Protein AF-0000000081166828 (afdb_homodimer)

Sequence (212 aa):
MEDDMSKKDAKEEASDIMLSKDRSLFMKKYKDFLMHMHELNASRLHRMIKQEIIELVAEKDVHIDQAIEQVIKRHRSDFDSLFENYDESDDEDDSEDDMDTEDNSEMEDDMSKKDAKEEASDIMLSKDRSLFMKKYKDFLMHMHELNASRLHRMIKQEIIELVAEKDVHIDQAIEQVIKRHRSDFDSLFENYDESDDEDDSEDDMDTEDNSE

Structure (mmCIF, N/CA/C/O backbone):
data_AF-0000000081166828-model_v1
#
loop_
_entity.id
_entity.type
_entity.pdbx_description
1 polymer 'Uncharacterized protein'
#
loop_
_atom_site.group_PDB
_atom_site.id
_atom_site.type_symbol
_atom_site.label_atom_id
_atom_site.label_alt_id
_atom_site.label_comp_id
_atom_site.label_asym_id
_atom_site.label_entity_id
_atom_site.label_seq_id
_atom_site.pdbx_PDB_ins_code
_atom_site.Cartn_x
_atom_site.Cartn_y
_atom_site.Cartn_z
_atom_site.occupancy
_atom_site.B_iso_or_equiv
_atom_site.auth_seq_id
_atom_site.auth_comp_id
_atom_site.auth_asym_id
_atom_site.auth_atom_id
_atom_site.pdbx_PDB_model_num
ATOM 1 N N . MET A 1 1 ? -5.375 52.031 -5.02 1 56.16 1 MET A N 1
ATOM 2 C CA . MET A 1 1 ? -4.977 51.188 -3.896 1 56.16 1 MET A CA 1
ATOM 3 C C . MET A 1 1 ? -6.012 50.125 -3.635 1 56.16 1 MET A C 1
ATOM 5 O O . MET A 1 1 ? -5.695 49.062 -3.061 1 56.16 1 MET A O 1
ATOM 9 N N . GLU A 1 2 ? -7.398 50.219 -4.008 1 63.91 2 GLU A N 1
ATOM 10 C CA . GLU A 1 2 ? -8.5 49.281 -3.789 1 63.91 2 GLU A CA 1
ATOM 11 C C . GLU A 1 2 ? -8.414 48.094 -4.746 1 63.91 2 GLU A C 1
ATOM 13 O O . GLU A 1 2 ? -8.805 46.969 -4.395 1 63.91 2 GLU A O 1
ATOM 18 N N . ASP A 1 3 ? -7.719 48.25 -5.828 1 66.5 3 ASP A N 1
ATOM 19 C CA . ASP A 1 3 ? -7.781 47.25 -6.902 1 66.5 3 ASP A CA 1
ATOM 20 C C . ASP A 1 3 ? -6.773 46.125 -6.672 1 66.5 3 ASP A C 1
ATOM 22 O O . ASP A 1 3 ? -7.039 44.969 -7 1 66.5 3 ASP A O 1
ATOM 26 N N . ASP A 1 4 ? -5.711 46.5 -5.98 1 67 4 ASP A N 1
ATOM 27 C CA . ASP A 1 4 ? -4.637 45.531 -5.781 1 67 4 ASP A CA 1
ATOM 28 C C . ASP A 1 4 ? -4.996 44.531 -4.676 1 67 4 ASP A C 1
ATOM 30 O O . ASP A 1 4 ? -4.652 43.344 -4.762 1 67 4 ASP A O 1
ATOM 34 N N . MET A 1 5 ? -5.75 45.031 -3.637 1 69 5 MET A N 1
ATOM 35 C CA . MET A 1 5 ? -6.215 44.156 -2.562 1 69 5 MET A CA 1
ATOM 36 C C . MET A 1 5 ? -7.168 43.094 -3.098 1 69 5 MET A C 1
ATOM 38 O O . MET A 1 5 ? -7.082 41.938 -2.711 1 69 5 MET A O 1
ATOM 42 N N . SER A 1 6 ? -7.77 43.625 -4.188 1 73.75 6 SER A N 1
ATOM 43 C CA . SER A 1 6 ? -8.773 42.719 -4.762 1 73.75 6 SER A CA 1
ATOM 44 C C . SER A 1 6 ? -8.117 41.594 -5.559 1 73.75 6 SER A C 1
ATOM 46 O O . SER A 1 6 ? -8.539 40.438 -5.477 1 73.75 6 SER A O 1
ATOM 48 N N . LYS A 1 7 ? -6.984 41.906 -6.066 1 71.5 7 LYS A N 1
ATOM 49 C CA . LYS A 1 7 ? -6.289 40.906 -6.867 1 71.5 7 LYS A CA 1
ATOM 50 C C . LYS A 1 7 ? -5.535 39.938 -5.977 1 71.5 7 LYS A C 1
ATOM 52 O O . LYS A 1 7 ? -5.523 38.719 -6.246 1 71.5 7 LYS A O 1
ATOM 57 N N . LYS A 1 8 ? -4.891 40.438 -4.977 1 74.5 8 LYS A N 1
ATOM 58 C CA . LYS A 1 8 ? -4.168 39.594 -4.039 1 74.5 8 LYS A CA 1
ATOM 59 C C . LYS A 1 8 ? -5.121 38.656 -3.289 1 74.5 8 LYS A C 1
ATOM 61 O O . LYS A 1 8 ? -4.836 37.469 -3.119 1 74.5 8 LYS A O 1
ATOM 66 N N . ASP A 1 9 ? -6.246 39.25 -2.842 1 75.38 9 ASP A N 1
ATOM 67 C CA . ASP A 1 9 ? -7.266 38.469 -2.16 1 75.38 9 ASP A CA 1
ATOM 68 C C . ASP A 1 9 ? -7.801 37.344 -3.07 1 75.38 9 ASP A C 1
ATOM 70 O O . ASP A 1 9 ? -8.008 36.219 -2.627 1 75.38 9 ASP A O 1
ATOM 74 N N . ALA A 1 10 ? -7.93 37.719 -4.324 1 69.06 10 ALA A N 1
ATOM 75 C CA . ALA A 1 10 ? -8.422 36.781 -5.309 1 69.06 10 ALA A CA 1
ATOM 76 C C . ALA A 1 10 ? -7.398 35.656 -5.555 1 69.06 10 ALA A C 1
ATOM 78 O O . ALA A 1 10 ? -7.758 34.5 -5.688 1 69.06 10 ALA A O 1
ATOM 79 N N . LYS A 1 11 ? -6.152 36.031 -5.574 1 69.5 11 LYS A N 1
ATOM 80 C CA . LYS A 1 11 ? -5.078 35.062 -5.758 1 69.5 11 LYS A CA 1
ATOM 81 C C . LYS A 1 11 ? -4.957 34.156 -4.543 1 69.5 11 LYS A C 1
ATOM 83 O O . LYS A 1 11 ? -4.762 32.938 -4.691 1 69.5 11 LYS A O 1
ATOM 88 N N . GLU A 1 12 ? -5.031 34.75 -3.375 1 73.38 12 GLU A N 1
ATOM 89 C CA . GLU A 1 12 ? -4.988 33.969 -2.137 1 73.38 12 GLU A CA 1
ATOM 90 C C . GLU A 1 12 ? -6.168 33 -2.043 1 73.38 12 GLU A C 1
ATOM 92 O O . GLU A 1 12 ? -5.996 31.844 -1.676 1 73.38 12 GLU A O 1
ATOM 97 N N . GLU A 1 13 ? -7.297 33.5 -2.457 1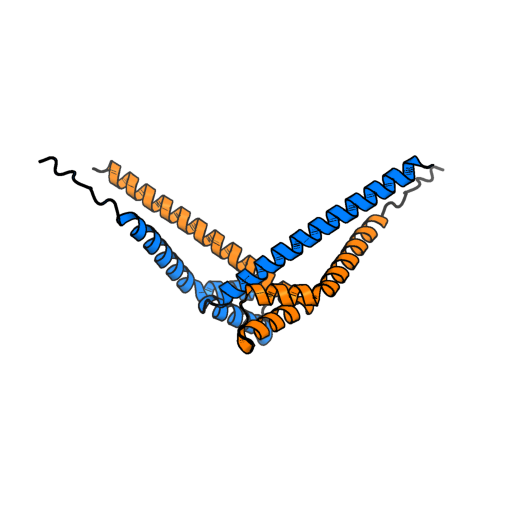 69.88 13 GLU A N 1
ATOM 98 C CA . GLU A 1 13 ? -8.484 32.656 -2.461 1 69.88 13 GLU A CA 1
ATOM 99 C C . GLU A 1 13 ? -8.352 31.516 -3.463 1 69.88 13 GLU A C 1
ATOM 101 O O . GLU A 1 13 ? -8.688 30.359 -3.152 1 69.88 13 GLU A O 1
ATOM 106 N N . ALA A 1 14 ? -7.91 31.875 -4.602 1 67.06 14 ALA A N 1
ATOM 107 C CA . ALA A 1 14 ? -7.699 30.859 -5.629 1 67.06 14 ALA A CA 1
ATOM 108 C C . ALA A 1 14 ? -6.676 29.812 -5.176 1 67.06 14 ALA A C 1
ATOM 110 O O . ALA A 1 14 ? -6.859 28.609 -5.398 1 67.06 14 ALA A O 1
ATOM 111 N N . SER A 1 15 ? -5.605 30.281 -4.531 1 71.94 15 SER A N 1
ATOM 112 C CA . SER A 1 15 ? -4.582 29.391 -3.99 1 71.94 15 SER A CA 1
ATOM 113 C C . SER A 1 15 ? -5.148 28.484 -2.902 1 71.94 15 SER A C 1
ATOM 115 O O . SER A 1 15 ? -4.883 27.281 -2.887 1 71.94 15 SER A O 1
ATOM 117 N N . ASP A 1 16 ? -6.043 29.094 -2.148 1 74.94 16 ASP A N 1
ATOM 118 C CA . ASP A 1 16 ? -6.68 28.328 -1.074 1 74.94 16 ASP A CA 1
ATOM 119 C C . ASP A 1 16 ? -7.605 27.25 -1.635 1 74.94 16 ASP A C 1
ATOM 121 O O . ASP A 1 16 ? -7.637 26.125 -1.13 1 74.94 16 ASP A O 1
ATOM 125 N N . ILE A 1 17 ? -8.266 27.578 -2.693 1 71.62 17 ILE A N 1
ATOM 126 C CA . ILE A 1 17 ? -9.188 26.625 -3.324 1 71.62 17 ILE A CA 1
ATOM 127 C C . ILE A 1 17 ? -8.398 25.5 -3.973 1 71.62 17 ILE A C 1
ATOM 129 O O . ILE A 1 17 ? -8.766 24.328 -3.846 1 71.62 17 ILE A O 1
ATOM 133 N N . MET A 1 18 ? -7.359 25.891 -4.617 1 72.44 18 MET A N 1
ATOM 134 C CA . MET A 1 18 ? -6.52 24.875 -5.258 1 72.44 18 MET A CA 1
ATOM 135 C C . MET A 1 18 ? -5.898 23.953 -4.223 1 72.44 18 MET A C 1
ATOM 137 O O . MET A 1 18 ? -5.867 22.734 -4.418 1 72.44 18 MET A O 1
ATOM 141 N N . LEU A 1 19 ? -5.531 24.547 -3.154 1 79.25 19 LEU A N 1
ATOM 142 C CA . LEU A 1 19 ? -4.941 23.75 -2.072 1 79.25 19 LEU A CA 1
ATOM 143 C C . LEU A 1 19 ? -5.98 22.828 -1.448 1 79.25 19 LEU A C 1
ATOM 145 O O . LEU A 1 19 ? -5.684 21.672 -1.145 1 79.25 19 LEU A O 1
ATOM 149 N N . SER A 1 20 ? -7.156 23.406 -1.377 1 81.38 20 SER A N 1
ATOM 150 C CA . SER A 1 20 ? -8.242 22.609 -0.833 1 81.38 20 SER A CA 1
ATOM 151 C C . SER A 1 20 ? -8.578 21.438 -1.758 1 81.38 20 SER A C 1
ATOM 153 O O . SER A 1 20 ? -8.797 20.312 -1.297 1 81.38 20 SER A O 1
ATOM 155 N N . LYS A 1 21 ? -8.594 21.719 -3.025 1 83.75 21 LYS A N 1
ATOM 156 C CA . LYS A 1 21 ? -8.859 20.672 -4 1 83.75 21 LYS A CA 1
ATOM 157 C C . LYS A 1 21 ? -7.754 19.625 -4 1 83.75 21 LYS A C 1
ATOM 159 O O . LYS A 1 21 ? -8.023 18.422 -4.078 1 83.75 21 LYS A O 1
ATOM 164 N N . ASP A 1 22 ? -6.602 20.109 -3.896 1 83.38 22 ASP A N 1
ATOM 165 C CA . ASP A 1 22 ? -5.457 19.203 -3.867 1 83.38 22 ASP A CA 1
ATOM 166 C C . ASP A 1 22 ? -5.473 18.344 -2.611 1 83.38 22 ASP A C 1
ATOM 168 O O . ASP A 1 22 ? -5.199 17.141 -2.678 1 83.38 22 ASP A O 1
ATOM 172 N N . ARG A 1 23 ? -5.871 18.953 -1.553 1 87 23 ARG A N 1
ATOM 173 C CA . ARG A 1 23 ? -5.984 18.219 -0.295 1 87 23 ARG A CA 1
ATOM 174 C C . ARG A 1 23 ? -7.07 17.141 -0.378 1 87 23 ARG A C 1
ATOM 176 O O . ARG A 1 23 ? -6.859 16 0.045 1 87 23 ARG A O 1
ATOM 183 N N . SER A 1 24 ? -8.164 17.562 -1 1 89.31 24 SER A N 1
ATOM 184 C CA . SER A 1 24 ? -9.273 16.625 -1.174 1 89.31 24 SER A CA 1
ATOM 185 C C . SER A 1 24 ? -8.883 15.469 -2.08 1 89.31 24 SER A C 1
ATOM 187 O O . SER A 1 24 ? -9.211 14.312 -1.8 1 89.31 24 SER A O 1
ATOM 189 N N . LEU A 1 25 ? -8.164 15.805 -3.09 1 90.94 25 LEU A N 1
ATOM 190 C CA . LEU A 1 25 ? -7.703 14.773 -4.016 1 90.94 25 LEU A CA 1
ATOM 191 C C . LEU A 1 25 ? -6.723 13.828 -3.33 1 90.94 25 LEU A C 1
ATOM 193 O O . LEU A 1 25 ? -6.824 12.609 -3.479 1 90.94 25 LEU A O 1
ATOM 197 N N . PHE A 1 26 ? -5.812 14.297 -2.533 1 91 26 PHE A N 1
ATOM 198 C CA . PHE A 1 26 ? -4.863 13.492 -1.772 1 91 26 PHE A CA 1
ATOM 199 C C 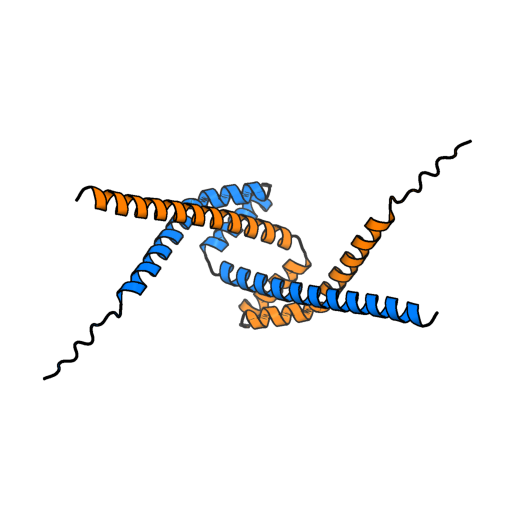. PHE A 1 26 ? -5.594 12.539 -0.839 1 91 26 PHE A C 1
ATOM 201 O O . PHE A 1 26 ? -5.316 11.336 -0.83 1 91 26 PHE A O 1
ATOM 208 N N . MET A 1 27 ? -6.547 13.102 -0.133 1 92.31 27 MET A N 1
ATOM 209 C CA . MET A 1 27 ? -7.277 12.289 0.832 1 92.31 27 MET A CA 1
ATOM 210 C C . MET A 1 27 ? -8.039 11.172 0.131 1 92.31 27 MET A C 1
ATOM 212 O O . MET A 1 27 ? -8.078 10.039 0.62 1 92.31 27 MET A O 1
ATOM 216 N N . LYS A 1 28 ? -8.648 11.492 -1.021 1 92.75 28 LYS A N 1
ATOM 217 C CA . LYS A 1 28 ? -9.352 10.477 -1.803 1 92.75 28 LYS A CA 1
ATOM 218 C C . LYS A 1 28 ? -8.398 9.375 -2.252 1 92.75 28 LYS A C 1
ATOM 220 O O . LYS A 1 28 ? -8.695 8.188 -2.08 1 92.75 28 LYS A O 1
ATOM 225 N N . LYS A 1 29 ? -7.27 9.773 -2.795 1 91.38 29 LYS A N 1
ATOM 226 C CA . LYS A 1 29 ? -6.281 8.812 -3.277 1 91.38 29 LYS A CA 1
ATOM 227 C C . LYS A 1 29 ? -5.711 7.984 -2.129 1 91.38 29 LYS A C 1
ATOM 229 O O . LYS A 1 29 ? -5.461 6.789 -2.283 1 91.38 29 LYS A O 1
ATOM 234 N N . TYR A 1 30 ? -5.535 8.594 -1.012 1 94.81 30 TYR A N 1
ATOM 235 C CA . TYR A 1 30 ? -5.023 7.902 0.165 1 94.81 30 TYR A CA 1
ATOM 236 C C . TYR A 1 30 ? -6.031 6.879 0.676 1 94.81 30 TYR A C 1
ATOM 238 O O . TYR A 1 30 ? -5.664 5.754 1.022 1 94.81 30 TYR A O 1
ATOM 246 N N . LYS A 1 31 ? -7.293 7.191 0.674 1 95.19 31 LYS A N 1
ATOM 247 C CA . LYS A 1 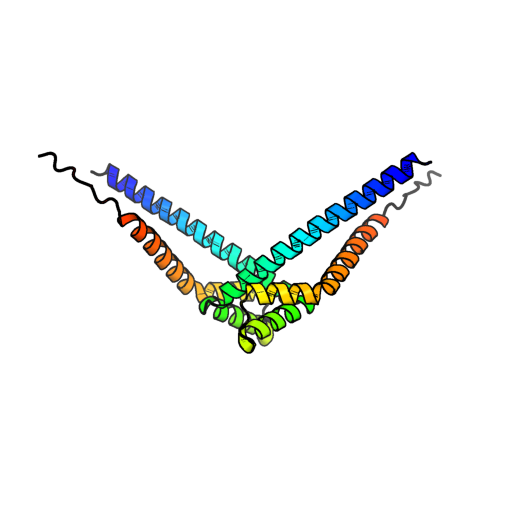31 ? -8.352 6.25 1.045 1 95.19 31 LYS A CA 1
ATOM 248 C C . LYS A 1 31 ? -8.391 5.066 0.086 1 95.19 31 LYS A C 1
ATOM 250 O O . LYS A 1 31 ? -8.492 3.916 0.517 1 95.19 31 LYS A O 1
ATOM 255 N N . ASP A 1 32 ? -8.312 5.391 -1.215 1 92.69 32 ASP A N 1
ATOM 256 C CA . ASP A 1 32 ? -8.242 4.344 -2.227 1 92.69 32 ASP A CA 1
ATOM 257 C C . ASP A 1 32 ? -7.055 3.418 -1.982 1 92.69 32 ASP A C 1
ATOM 259 O O . ASP A 1 32 ? -7.188 2.193 -2.055 1 92.69 32 ASP A O 1
ATOM 263 N N . PHE A 1 33 ? -5.938 4.02 -1.661 1 93.81 33 PHE A N 1
ATOM 264 C CA . PHE A 1 33 ? -4.723 3.27 -1.37 1 93.81 33 PHE A CA 1
ATOM 265 C C . PHE A 1 33 ? -4.93 2.338 -0.182 1 93.81 33 PHE A C 1
ATOM 267 O O . PHE A 1 33 ? -4.602 1.151 -0.252 1 93.81 33 PHE A O 1
ATOM 274 N N . LEU A 1 34 ? -5.531 2.771 0.904 1 96.06 34 LEU A N 1
ATOM 275 C CA . LEU A 1 34 ? -5.809 1.985 2.102 1 96.06 34 LEU A CA 1
ATOM 276 C C . LEU A 1 34 ? -6.75 0.829 1.787 1 96.06 34 LEU A C 1
ATOM 278 O O . LEU A 1 34 ? -6.555 -0.288 2.271 1 96.06 34 LEU A O 1
ATOM 282 N N . MET A 1 35 ? -7.723 1.122 0.971 1 94.75 35 MET A N 1
ATOM 283 C CA . MET A 1 35 ? -8.664 0.086 0.546 1 94.75 35 MET A CA 1
ATOM 284 C C . MET A 1 35 ? -7.945 -1.007 -0.24 1 94.75 35 MET A C 1
ATOM 286 O O . MET A 1 35 ? -8.086 -2.191 0.066 1 94.75 35 MET A O 1
ATOM 290 N N . HIS A 1 36 ? -7.145 -0.603 -1.19 1 89.94 36 HIS A N 1
ATOM 291 C CA . HIS A 1 36 ? -6.391 -1.551 -2.004 1 89.94 36 HIS A CA 1
ATOM 292 C C . HIS A 1 36 ? -5.426 -2.363 -1.148 1 89.94 36 HIS A C 1
ATOM 294 O O . HIS A 1 36 ? -5.262 -3.566 -1.362 1 89.94 36 HIS A O 1
ATOM 300 N N . MET A 1 37 ? -4.781 -1.702 -0.211 1 93.5 37 MET A N 1
ATOM 301 C CA . MET A 1 37 ? -3.887 -2.4 0.708 1 93.5 37 MET A CA 1
ATOM 302 C C . MET A 1 37 ? -4.645 -3.453 1.511 1 93.5 37 MET A C 1
ATOM 304 O O . MET A 1 37 ? -4.141 -4.559 1.721 1 93.5 37 MET A O 1
ATOM 308 N N . HIS A 1 38 ? -5.812 -3.109 1.937 1 93.94 38 HIS A N 1
ATOM 309 C CA . HIS A 1 38 ? -6.66 -4.043 2.674 1 93.94 38 HIS A CA 1
ATOM 310 C C . HIS A 1 38 ? -7.02 -5.254 1.818 1 93.94 38 HIS A C 1
ATOM 312 O O . HIS A 1 38 ? -6.922 -6.395 2.277 1 93.94 38 HIS A O 1
ATOM 318 N N . GLU A 1 39 ? -7.414 -5.023 0.654 1 91.44 39 GLU A N 1
ATOM 319 C CA . GLU A 1 39 ? -7.781 -6.09 -0.269 1 91.44 39 GLU A CA 1
ATOM 320 C C . GLU A 1 39 ? -6.594 -7 -0.565 1 91.44 39 GLU A C 1
ATOM 322 O O . GLU A 1 39 ? -6.727 -8.227 -0.552 1 91.44 39 GLU A O 1
ATOM 327 N N . LEU A 1 40 ? -5.422 -6.395 -0.813 1 93.19 40 LEU A N 1
ATOM 328 C CA . LEU A 1 40 ? -4.211 -7.16 -1.076 1 93.19 40 LEU A CA 1
ATOM 329 C C . LEU A 1 40 ? -3.838 -8.023 0.126 1 93.19 40 LEU A C 1
ATOM 331 O O . LEU A 1 40 ? -3.352 -9.141 -0.034 1 93.19 40 LEU A O 1
ATOM 335 N N . ASN A 1 41 ? -4.145 -7.547 1.277 1 93.19 41 ASN A N 1
ATOM 336 C CA . ASN A 1 41 ? -3.809 -8.258 2.508 1 93.19 41 ASN A CA 1
ATOM 337 C C . ASN A 1 41 ? -4.688 -9.484 2.705 1 93.19 41 ASN A C 1
ATOM 339 O O . ASN A 1 41 ? -4.383 -10.344 3.533 1 93.19 41 ASN A O 1
ATOM 343 N N . ALA A 1 42 ? -5.746 -9.539 2 1 91.12 42 ALA A N 1
ATOM 344 C CA . ALA A 1 42 ? -6.551 -10.758 2.023 1 91.12 42 ALA A CA 1
ATOM 345 C C . ALA A 1 42 ? -5.828 -11.906 1.329 1 91.12 42 ALA A C 1
ATOM 347 O O . ALA A 1 42 ? -6.137 -13.078 1.566 1 91.12 42 ALA A O 1
ATOM 348 N N . SER A 1 43 ? -4.902 -11.602 0.438 1 93.06 43 SER A N 1
ATOM 349 C CA . SER A 1 43 ? -4.109 -12.594 -0.276 1 93.06 43 SER A CA 1
ATOM 350 C C . SER A 1 43 ? -3.02 -13.18 0.62 1 93.06 43 SER A C 1
ATOM 352 O O . SER A 1 43 ? -2.17 -12.445 1.131 1 93.06 43 SER A O 1
ATOM 354 N N . ARG A 1 44 ? -3.014 -14.516 0.696 1 94.06 44 ARG A N 1
ATOM 355 C CA . ARG A 1 44 ? -1.982 -15.203 1.471 1 94.06 44 ARG A CA 1
ATOM 356 C C . ARG A 1 44 ? -0.599 -14.953 0.88 1 94.06 44 ARG A C 1
ATOM 358 O O . ARG A 1 44 ? 0.367 -14.742 1.616 1 94.06 44 ARG A O 1
ATOM 365 N N . LEU A 1 45 ? -0.557 -14.984 -0.479 1 95.19 45 LEU A N 1
ATOM 366 C CA . LEU A 1 45 ? 0.716 -14.766 -1.158 1 95.19 45 LEU A CA 1
ATOM 367 C C . LEU A 1 45 ? 1.277 -13.391 -0.829 1 95.19 45 LEU A C 1
ATOM 369 O O . LEU A 1 45 ? 2.447 -13.258 -0.461 1 95.19 45 LEU A O 1
ATOM 373 N N . HIS A 1 46 ? 0.481 -12.352 -0.915 1 96.19 46 HIS A N 1
ATOM 374 C CA . HIS A 1 46 ? 0.923 -11 -0.592 1 96.19 46 HIS A CA 1
ATOM 375 C C . HIS A 1 46 ? 1.4 -10.906 0.853 1 96.19 46 HIS A C 1
ATOM 377 O O . HIS A 1 46 ? 2.439 -10.305 1.131 1 96.19 46 HIS A O 1
ATOM 383 N N . ARG A 1 47 ? 0.744 -11.516 1.837 1 95.25 47 ARG A N 1
ATOM 384 C CA . ARG A 1 47 ? 1.133 -11.484 3.244 1 95.25 47 ARG A CA 1
ATOM 385 C C . ARG A 1 47 ? 2.488 -12.148 3.449 1 95.25 47 ARG A C 1
ATOM 387 O O . ARG A 1 47 ? 3.324 -11.648 4.207 1 95.25 47 ARG A O 1
ATOM 394 N N . MET A 1 48 ? 2.672 -13.242 2.73 1 97 48 MET A N 1
ATOM 395 C CA . MET A 1 48 ? 3.941 -13.961 2.82 1 97 48 MET A CA 1
ATOM 396 C C . MET A 1 48 ? 5.086 -13.102 2.291 1 97 48 MET A C 1
ATOM 398 O O . MET A 1 48 ? 6.125 -12.969 2.943 1 97 48 MET A O 1
ATOM 402 N N . ILE A 1 49 ? 4.832 -12.523 1.182 1 97.56 49 ILE A N 1
ATOM 403 C CA . ILE A 1 49 ? 5.832 -11.664 0.55 1 97.56 49 ILE A CA 1
ATOM 404 C C . ILE A 1 49 ? 6.184 -10.516 1.483 1 97.56 49 ILE A C 1
ATOM 406 O O . ILE A 1 49 ? 7.363 -10.258 1.745 1 97.56 49 ILE A O 1
ATOM 410 N N . LYS A 1 50 ? 5.215 -9.875 2.01 1 96.38 50 LYS A N 1
ATOM 411 C CA . LYS A 1 50 ? 5.422 -8.75 2.92 1 96.38 50 LYS A CA 1
ATOM 412 C C . LYS A 1 50 ? 6.219 -9.18 4.148 1 96.38 50 LYS A C 1
ATOM 414 O O . LYS A 1 50 ? 7.152 -8.492 4.566 1 96.38 50 LYS A O 1
ATOM 419 N N . GLN A 1 51 ? 5.863 -10.258 4.703 1 96.62 51 GLN A N 1
ATOM 420 C CA . GLN A 1 51 ? 6.523 -10.75 5.906 1 96.62 51 GLN A CA 1
ATOM 421 C C . GLN A 1 51 ? 7.992 -11.07 5.641 1 96.62 51 GLN A C 1
ATOM 423 O O . GLN A 1 51 ? 8.859 -10.734 6.449 1 96.62 51 GLN A O 1
ATOM 428 N N . GLU A 1 52 ? 8.25 -11.703 4.551 1 97.81 52 GLU A N 1
ATOM 429 C CA . GLU A 1 52 ? 9.617 -12.047 4.191 1 97.81 52 GLU A CA 1
ATOM 430 C C . GLU A 1 52 ? 10.461 -10.789 3.973 1 97.81 52 GLU A C 1
ATOM 432 O O . GLU A 1 52 ? 11.625 -10.734 4.375 1 97.81 52 GLU A O 1
ATOM 437 N N . ILE A 1 53 ? 9.891 -9.789 3.357 1 97.5 53 ILE A N 1
ATOM 438 C CA . ILE A 1 53 ? 10.594 -8.531 3.133 1 97.5 53 ILE A CA 1
ATOM 439 C C . ILE A 1 53 ? 10.922 -7.875 4.473 1 97.5 53 ILE A C 1
ATOM 441 O O . ILE A 1 53 ? 12.055 -7.438 4.695 1 97.5 53 ILE A O 1
ATOM 445 N N . ILE A 1 54 ? 9.938 -7.848 5.387 1 95.31 54 ILE A N 1
ATOM 446 C CA . ILE A 1 54 ? 10.125 -7.262 6.711 1 95.31 54 ILE A CA 1
ATOM 447 C C . ILE A 1 54 ? 11.258 -7.98 7.438 1 95.31 54 ILE A C 1
ATOM 449 O O . ILE A 1 54 ? 12.117 -7.34 8.055 1 95.31 54 ILE A O 1
ATOM 453 N N . GLU A 1 55 ? 11.273 -9.234 7.293 1 97.12 55 GLU A N 1
ATOM 454 C CA . GLU A 1 55 ? 12.289 -10.047 7.961 1 97.12 55 GLU A CA 1
ATOM 455 C C . GLU A 1 55 ? 13.68 -9.75 7.41 1 97.12 55 GLU A C 1
ATOM 457 O O . GLU A 1 55 ? 14.633 -9.578 8.172 1 97.12 55 GLU A O 1
ATOM 462 N N . LEU A 1 56 ? 13.812 -9.625 6.141 1 97.5 56 LEU A N 1
ATOM 463 C CA . LEU A 1 56 ? 15.102 -9.336 5.512 1 97.5 56 LEU A CA 1
ATOM 464 C C . LEU A 1 56 ? 15.602 -7.953 5.91 1 97.5 56 LEU A C 1
ATOM 466 O O . LEU A 1 56 ? 16.781 -7.781 6.223 1 97.5 56 LEU A O 1
ATOM 470 N N . VAL A 1 57 ? 14.703 -7.047 5.953 1 95.94 57 VAL A N 1
ATOM 471 C CA . VAL A 1 57 ? 15.078 -5.668 6.242 1 95.94 57 VAL A CA 1
ATOM 472 C C . VAL A 1 57 ? 15.359 -5.512 7.734 1 95.94 57 VAL A C 1
ATOM 474 O O . VAL A 1 57 ? 16.391 -4.953 8.125 1 95.94 57 VAL A O 1
ATOM 477 N N . ALA A 1 58 ? 14.523 -6.031 8.609 1 93.94 58 ALA A N 1
ATOM 478 C CA . ALA A 1 58 ? 14.586 -5.789 10.047 1 93.94 58 ALA A CA 1
ATOM 479 C C . ALA A 1 58 ? 15.594 -6.719 10.719 1 93.94 58 ALA A C 1
ATOM 481 O O . ALA A 1 58 ? 16.297 -6.309 11.641 1 93.94 58 ALA A O 1
ATOM 482 N N . GLU A 1 59 ? 15.648 -7.887 10.234 1 94.62 59 GLU A N 1
ATOM 483 C CA . GLU A 1 59 ? 16.422 -8.891 10.945 1 94.62 59 GLU A CA 1
ATOM 484 C C . GLU A 1 59 ? 17.797 -9.086 10.305 1 94.62 59 GLU A C 1
ATOM 486 O O . GLU A 1 59 ? 18.766 -9.438 10.984 1 94.62 59 GLU A O 1
ATOM 491 N N . LYS A 1 60 ? 17.906 -8.867 9.008 1 95.75 60 LYS A N 1
ATOM 492 C CA . LYS A 1 60 ? 19.156 -9.164 8.312 1 95.75 60 LYS A CA 1
ATOM 493 C C . LYS A 1 60 ? 19.797 -7.895 7.758 1 95.75 60 LYS A C 1
ATOM 495 O O . LYS A 1 60 ? 20.797 -7.957 7.043 1 95.75 60 LYS A O 1
ATOM 500 N N . ASP A 1 61 ? 19.219 -6.801 7.957 1 96.19 61 ASP A N 1
ATOM 501 C CA . ASP A 1 61 ? 19.719 -5.48 7.59 1 96.19 61 ASP A CA 1
ATOM 502 C C . ASP A 1 61 ? 19.953 -5.375 6.086 1 96.19 61 ASP A C 1
ATOM 504 O O . ASP A 1 61 ? 20.953 -4.805 5.641 1 96.19 61 ASP A O 1
ATOM 508 N N . VAL A 1 62 ? 19.094 -6.051 5.359 1 96.38 62 VAL A N 1
ATOM 509 C CA . VAL A 1 62 ? 19.109 -5.957 3.902 1 96.38 62 VAL A CA 1
ATOM 510 C C . VAL A 1 62 ? 18.375 -4.691 3.455 1 96.38 62 VAL A C 1
ATOM 512 O O . VAL A 1 62 ? 17.312 -4.363 3.984 1 96.38 62 VAL A O 1
ATOM 515 N N . HIS A 1 63 ? 19.016 -4.016 2.508 1 97.19 63 HIS A N 1
ATOM 516 C CA . HIS A 1 63 ? 18.344 -2.832 1.979 1 97.19 63 HIS A CA 1
ATOM 517 C C . HIS A 1 63 ? 17.016 -3.199 1.317 1 97.19 63 HIS A C 1
ATOM 519 O O . HIS A 1 63 ? 16.922 -4.23 0.646 1 97.19 63 HIS A O 1
ATOM 525 N N . ILE A 1 64 ? 16.031 -2.342 1.38 1 96.94 64 ILE A N 1
ATOM 526 C CA . ILE A 1 64 ? 14.656 -2.609 0.997 1 96.94 64 ILE A CA 1
ATOM 527 C C . ILE A 1 64 ? 14.594 -2.994 -0.48 1 96.94 64 ILE A C 1
ATOM 529 O O . ILE A 1 64 ? 13.883 -3.926 -0.856 1 96.94 64 ILE A O 1
ATOM 533 N N . ASP A 1 65 ? 15.312 -2.301 -1.37 1 96.06 65 ASP A N 1
ATOM 534 C CA . ASP A 1 65 ? 15.305 -2.592 -2.801 1 96.06 65 ASP A CA 1
ATOM 535 C C . ASP A 1 65 ? 15.773 -4.02 -3.074 1 96.06 65 ASP A C 1
ATOM 537 O O . ASP A 1 65 ? 15.164 -4.738 -3.865 1 96.06 65 ASP A O 1
ATOM 541 N N . GLN A 1 66 ? 16.797 -4.43 -2.361 1 97.62 66 GLN A N 1
ATOM 542 C CA . GLN A 1 66 ? 17.359 -5.77 -2.514 1 97.62 66 GLN A CA 1
ATOM 543 C C . GLN A 1 66 ? 16.422 -6.824 -1.933 1 97.62 66 GLN A C 1
ATOM 545 O O . GLN A 1 66 ? 16.25 -7.902 -2.508 1 97.62 66 GLN A O 1
ATOM 550 N N . ALA A 1 67 ? 15.844 -6.512 -0.805 1 98.06 67 ALA A N 1
ATOM 551 C CA . ALA A 1 67 ? 14.898 -7.422 -0.168 1 98.06 67 ALA A CA 1
ATOM 552 C C . ALA A 1 67 ? 13.719 -7.719 -1.088 1 98.06 67 ALA A C 1
ATOM 554 O O . ALA A 1 67 ? 13.352 -8.883 -1.287 1 98.06 67 ALA A O 1
ATOM 555 N N . ILE A 1 68 ? 13.172 -6.68 -1.704 1 98 68 ILE A N 1
ATOM 556 C CA . ILE A 1 68 ? 12.039 -6.82 -2.605 1 98 68 ILE A CA 1
ATOM 557 C C . ILE A 1 68 ? 12.43 -7.68 -3.807 1 98 68 ILE A C 1
ATOM 559 O O . ILE A 1 68 ? 11.719 -8.617 -4.168 1 98 68 ILE A O 1
ATOM 563 N N . GLU A 1 69 ? 13.617 -7.414 -4.363 1 97 69 GLU A N 1
ATOM 564 C CA . GLU A 1 69 ? 14.086 -8.172 -5.52 1 97 69 GLU A CA 1
ATOM 565 C C . GLU A 1 69 ? 14.266 -9.648 -5.176 1 97 69 GLU A C 1
ATOM 567 O O . GLU A 1 69 ? 13.836 -10.523 -5.93 1 97 69 GLU A O 1
ATOM 572 N N . GLN A 1 70 ? 14.867 -9.914 -4.043 1 97.25 70 GLN A N 1
ATOM 573 C CA . GLN A 1 70 ? 15.133 -11.281 -3.605 1 97.25 70 GLN A CA 1
ATOM 574 C C . GLN A 1 70 ? 13.836 -12.055 -3.377 1 97.25 70 GLN A C 1
ATOM 576 O O . GLN A 1 70 ? 13.695 -13.195 -3.822 1 97.25 70 GLN A O 1
ATOM 581 N N . VAL A 1 71 ? 12.93 -11.43 -2.711 1 97.81 71 VAL A N 1
ATOM 582 C CA . VAL A 1 71 ? 11.695 -12.102 -2.342 1 97.81 71 VAL A CA 1
ATOM 583 C C . VAL A 1 71 ? 10.844 -12.336 -3.586 1 97.81 71 VAL A C 1
ATOM 585 O O . VAL A 1 71 ? 10.281 -13.422 -3.768 1 97.81 71 VAL A O 1
ATOM 588 N N . ILE A 1 72 ? 10.734 -11.32 -4.484 1 96.56 72 ILE A N 1
ATOM 589 C CA . ILE A 1 72 ? 9.961 -11.469 -5.711 1 96.56 72 ILE A CA 1
ATOM 590 C C . ILE A 1 72 ? 10.539 -12.609 -6.555 1 96.56 72 ILE A C 1
ATOM 592 O O . ILE A 1 72 ? 9.789 -13.406 -7.125 1 96.56 72 ILE A O 1
ATOM 596 N N . LYS A 1 73 ? 11.859 -12.688 -6.57 1 95.38 73 LYS A N 1
ATOM 597 C CA . LYS A 1 73 ? 12.508 -13.758 -7.32 1 95.38 73 LYS A CA 1
ATOM 598 C C . LYS A 1 73 ? 12.172 -15.125 -6.742 1 95.38 73 LYS A C 1
ATOM 600 O O . LYS A 1 73 ? 11.953 -16.078 -7.484 1 95.38 73 LYS A O 1
ATOM 605 N N . ARG A 1 74 ? 12.047 -15.219 -5.445 1 96.44 74 ARG A N 1
ATOM 606 C CA . ARG A 1 74 ? 11.719 -16.453 -4.754 1 96.44 74 ARG A CA 1
ATOM 607 C C . ARG A 1 74 ? 10.289 -16.891 -5.055 1 96.44 74 ARG A C 1
ATOM 609 O O . ARG A 1 74 ? 10 -18.094 -5.113 1 96.44 74 ARG A O 1
ATOM 616 N N . HIS A 1 75 ? 9.414 -15.969 -5.281 1 95.5 75 HIS A N 1
ATOM 617 C CA . HIS A 1 75 ? 8 -16.266 -5.473 1 95.5 75 HIS A CA 1
ATOM 618 C C . HIS A 1 75 ? 7.621 -16.219 -6.949 1 95.5 75 HIS A C 1
ATOM 620 O O . HIS A 1 75 ? 6.441 -16.094 -7.285 1 95.5 75 HIS A O 1
ATOM 626 N N . ARG A 1 76 ? 8.57 -16.25 -7.824 1 92.19 76 ARG A N 1
ATOM 627 C CA . ARG A 1 76 ? 8.336 -16.156 -9.258 1 92.19 76 ARG A CA 1
ATOM 628 C C . ARG A 1 76 ? 7.344 -17.219 -9.727 1 92.19 76 ARG A C 1
ATOM 630 O O . ARG A 1 76 ? 6.434 -16.922 -10.508 1 92.19 76 ARG A O 1
ATOM 637 N N . SER A 1 77 ? 7.488 -18.406 -9.258 1 91.88 77 SER A N 1
ATOM 638 C CA . SER A 1 77 ? 6.625 -19.5 -9.68 1 91.88 77 SER A CA 1
ATOM 639 C C . SER A 1 77 ? 5.191 -19.297 -9.203 1 91.88 77 SER A C 1
ATOM 641 O O . SER A 1 77 ? 4.238 -19.672 -9.891 1 91.88 77 SER A O 1
ATOM 643 N N . ASP A 1 78 ? 5.043 -18.766 -8.023 1 92.69 78 ASP A N 1
ATOM 644 C CA . ASP A 1 78 ? 3.713 -18.453 -7.504 1 92.69 78 ASP A CA 1
ATOM 645 C C . ASP A 1 78 ? 2.992 -17.453 -8.406 1 92.69 78 ASP A C 1
ATOM 647 O O . ASP A 1 78 ? 1.81 -17.625 -8.711 1 92.69 78 ASP A O 1
ATOM 651 N N . PHE A 1 79 ? 3.672 -16.453 -8.898 1 90.69 79 PHE A N 1
ATOM 652 C CA . PHE A 1 79 ? 3.102 -15.445 -9.797 1 90.69 79 PHE A CA 1
ATOM 653 C C . PHE A 1 79 ? 2.754 -16.062 -11.148 1 90.69 79 PHE A C 1
ATOM 655 O O . PHE A 1 79 ? 1.694 -15.773 -11.711 1 90.69 79 PHE A O 1
ATOM 662 N N . ASP A 1 80 ? 3.611 -16.938 -11.625 1 86.25 80 ASP A N 1
ATOM 663 C CA . ASP A 1 80 ? 3.35 -17.609 -12.891 1 86.25 80 ASP A CA 1
ATOM 664 C C . ASP A 1 80 ? 2.061 -18.422 -12.82 1 86.25 80 ASP A C 1
ATOM 666 O O . ASP A 1 80 ? 1.239 -18.375 -13.734 1 86.25 80 ASP A O 1
ATOM 670 N N . SER A 1 81 ? 1.914 -19.062 -11.734 1 87.5 81 SER A N 1
ATOM 671 C CA . SER A 1 81 ? 0.718 -19.875 -11.523 1 87.5 81 SER A CA 1
ATOM 672 C C . SER A 1 81 ? -0.535 -19 -11.477 1 87.5 81 SER A C 1
ATOM 674 O O . SER A 1 81 ? -1.583 -19.391 -12 1 87.5 81 SER A O 1
ATOM 676 N N . LEU A 1 82 ? -0.438 -17.859 -10.852 1 85.19 82 LEU A N 1
ATOM 677 C CA . LEU A 1 82 ? -1.555 -16.922 -10.75 1 85.19 82 LEU A CA 1
ATOM 678 C C . LEU A 1 82 ? -1.962 -16.422 -12.133 1 85.19 82 LEU A C 1
ATOM 680 O O . LEU A 1 82 ? -3.152 -16.297 -12.43 1 85.19 82 LEU A O 1
ATOM 684 N N . PHE A 1 83 ? -1.001 -16.203 -12.977 1 82 83 PHE A N 1
ATOM 685 C CA . PHE A 1 83 ? -1.258 -15.648 -14.305 1 82 83 PHE A CA 1
ATOM 686 C C . PHE A 1 83 ? -1.855 -16.703 -15.227 1 82 83 PHE A C 1
ATOM 688 O O . PHE A 1 83 ? -2.686 -16.391 -16.078 1 82 83 PHE A O 1
ATOM 695 N N . GLU A 1 84 ? -1.502 -17.938 -15.039 1 79.75 84 GLU A N 1
ATOM 696 C CA . GLU A 1 84 ? -2.033 -19.047 -15.836 1 79.75 84 GLU A CA 1
ATOM 697 C C . GLU A 1 84 ? -3.498 -19.312 -15.5 1 79.75 84 GLU A C 1
ATOM 699 O O . GLU A 1 84 ? -4.312 -19.531 -16.391 1 79.75 84 GLU A O 1
ATOM 704 N N . ASN A 1 85 ? -3.76 -19.234 -14.242 1 76.12 85 ASN A N 1
ATOM 705 C CA . ASN A 1 85 ? -5.129 -19.469 -13.789 1 76.12 85 ASN A CA 1
ATOM 706 C C . ASN A 1 85 ? -6.07 -18.359 -14.234 1 76.12 85 ASN A C 1
ATOM 708 O O . ASN A 1 85 ? -7.25 -18.609 -14.5 1 76.12 85 ASN A O 1
ATOM 712 N N . TYR A 1 86 ? -5.605 -17.141 -14.273 1 70.69 86 TYR A N 1
ATOM 713 C CA . TYR A 1 86 ? -6.414 -16 -14.688 1 70.69 86 TYR A CA 1
ATOM 714 C C . TYR A 1 86 ? -6.703 -16.062 -16.188 1 70.69 86 TYR A C 1
ATOM 716 O O . TYR A 1 86 ? -7.805 -15.727 -16.625 1 70.69 86 TYR A O 1
ATOM 724 N N . ASP A 1 87 ? -5.754 -16.406 -17.016 1 65.38 87 ASP A N 1
ATOM 725 C CA . ASP 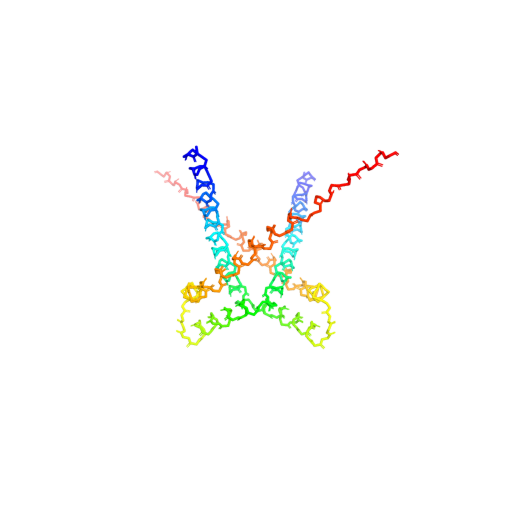A 1 87 ? -5.918 -16.547 -18.453 1 65.38 87 ASP A CA 1
ATOM 726 C C . ASP A 1 87 ? -6.93 -17.641 -18.797 1 65.38 87 ASP A C 1
ATOM 728 O O . ASP A 1 87 ? -7.707 -17.5 -19.734 1 65.38 87 ASP A O 1
ATOM 732 N N . GLU A 1 88 ? -7.059 -18.641 -18.031 1 63.53 88 GLU A N 1
ATOM 733 C CA . GLU A 1 88 ? -7.977 -19.75 -18.25 1 63.53 88 GLU A CA 1
ATOM 734 C C . GLU A 1 88 ? -9.406 -19.375 -17.891 1 63.53 88 GLU A C 1
ATOM 736 O O . GLU A 1 88 ? -10.359 -19.875 -18.484 1 63.53 88 GLU A O 1
ATOM 741 N N . SER A 1 89 ? -9.5 -18.531 -16.875 1 60.81 89 SER A N 1
ATOM 742 C CA . SER A 1 89 ? -10.836 -18.156 -16.438 1 60.81 89 SER A CA 1
ATOM 743 C C . SER A 1 89 ? -11.5 -17.219 -17.438 1 60.81 89 SER A C 1
ATOM 745 O O . SER A 1 89 ? -12.727 -17.25 -17.594 1 60.81 89 SER A O 1
ATOM 747 N N . ASP A 1 90 ? -10.781 -16.375 -18.109 1 56.84 90 ASP A N 1
ATOM 748 C CA . ASP A 1 90 ? -11.328 -15.469 -19.109 1 56.84 90 ASP A CA 1
ATOM 749 C C . ASP A 1 90 ? -11.758 -16.234 -20.359 1 56.84 90 ASP A C 1
ATOM 751 O O . ASP A 1 90 ? -12.711 -15.844 -21.031 1 56.84 90 ASP A O 1
ATOM 755 N N . ASP A 1 91 ? -11.148 -17.344 -20.703 1 52.75 91 ASP A N 1
ATOM 756 C CA . ASP A 1 91 ? -11.523 -18.125 -21.859 1 52.75 91 ASP A CA 1
ATOM 757 C C . ASP A 1 91 ? -12.812 -18.906 -21.609 1 52.75 91 ASP A C 1
ATOM 759 O O . ASP A 1 91 ? -13.539 -19.25 -22.547 1 52.75 91 ASP A O 1
ATOM 763 N N . GLU A 1 92 ? -13.094 -19.25 -20.422 1 52.94 92 GLU A N 1
ATOM 764 C CA . GLU A 1 92 ? -14.297 -20.031 -20.172 1 52.94 92 GLU A CA 1
ATOM 765 C C . GLU A 1 92 ? -15.555 -19.172 -20.234 1 52.94 92 GLU A C 1
ATOM 767 O O . GLU A 1 92 ? -16.656 -19.672 -20.484 1 52.94 92 GLU A O 1
ATOM 772 N N . ASP A 1 93 ? -15.422 -18.016 -19.969 1 50.44 93 ASP A N 1
ATOM 773 C CA . ASP A 1 93 ? -16.656 -17.219 -19.953 1 50.44 93 ASP A CA 1
ATOM 774 C C . ASP A 1 93 ? -17.141 -16.938 -21.359 1 50.44 93 ASP A C 1
ATOM 776 O O . ASP A 1 93 ? -18.297 -16.562 -21.562 1 50.44 93 ASP A O 1
ATOM 780 N N . ASP A 1 94 ? -16.344 -17.141 -22.312 1 48.94 94 ASP A N 1
ATOM 781 C CA . ASP A 1 94 ? -16.812 -16.797 -23.656 1 48.94 94 ASP A CA 1
ATOM 782 C C . ASP A 1 94 ? -17.516 -17.984 -24.312 1 48.94 94 ASP A C 1
ATOM 784 O O . ASP A 1 94 ? -17.984 -17.875 -25.438 1 48.94 94 ASP A O 1
ATOM 788 N N . SER A 1 95 ? -17.5 -19.141 -23.672 1 50.75 95 SER A N 1
ATOM 789 C CA . SER A 1 95 ? -18.047 -20.281 -24.391 1 50.75 95 SER A CA 1
ATOM 790 C C . SER A 1 95 ? -19.531 -20.453 -24.109 1 50.75 95 SER A C 1
ATOM 792 O O . SER A 1 95 ? -20.125 -21.453 -24.5 1 50.75 95 SER A O 1
ATOM 794 N N . GLU A 1 96 ? -20.078 -19.688 -23.156 1 49.78 96 GLU A N 1
ATOM 795 C CA . GLU A 1 96 ? -21.438 -20.125 -22.875 1 49.78 96 GLU A CA 1
ATOM 796 C C . GLU A 1 96 ? -22.359 -19.922 -24.078 1 49.78 96 GLU A C 1
ATOM 798 O O . GLU A 1 96 ? -23.109 -20.812 -24.453 1 49.78 96 GLU A O 1
ATOM 803 N N . ASP A 1 97 ? -23.109 -18.781 -24 1 47.88 97 ASP A N 1
ATOM 804 C CA . ASP A 1 97 ? -24.547 -18.734 -24.25 1 47.88 97 ASP A CA 1
ATOM 805 C C . ASP A 1 97 ? -24.828 -18.578 -25.75 1 47.88 97 ASP A C 1
ATOM 807 O O . ASP A 1 97 ? -25.406 -17.594 -26.172 1 47.88 97 ASP A O 1
ATOM 811 N N . ASP A 1 98 ? -23.859 -18.922 -26.531 1 45.88 98 ASP A N 1
ATOM 812 C CA . ASP A 1 98 ? -24.453 -18.828 -27.859 1 45.88 98 ASP A CA 1
ATOM 813 C C . ASP A 1 98 ? -25.453 -19.969 -28.094 1 45.88 98 ASP A C 1
ATOM 815 O O . ASP A 1 98 ? -25.094 -21.016 -28.625 1 45.88 98 ASP A O 1
ATOM 819 N N . MET A 1 99 ? -26.438 -20.188 -27.125 1 46.91 99 MET A N 1
ATOM 820 C CA . MET A 1 99 ? -27.578 -21.062 -27.406 1 46.91 99 MET A CA 1
ATOM 821 C C . MET A 1 99 ? -28.328 -20.625 -28.656 1 46.91 99 MET A C 1
ATOM 823 O O . MET A 1 99 ? -28.719 -19.453 -28.766 1 46.91 99 MET A O 1
ATOM 827 N N . ASP A 1 100 ? -28.172 -21.172 -29.781 1 46.91 100 ASP A N 1
ATOM 828 C CA . ASP A 1 100 ? -28.953 -21.141 -31 1 46.91 100 ASP A CA 1
ATOM 829 C C . ASP A 1 100 ? -30.438 -21.344 -30.719 1 46.91 100 ASP A C 1
ATOM 831 O O . ASP A 1 100 ? -30.844 -22.406 -30.219 1 46.91 100 ASP A O 1
ATOM 835 N N . THR A 1 101 ? -31.172 -20.281 -30.297 1 46.72 101 THR A N 1
ATOM 836 C CA . THR A 1 101 ? -32.625 -20.312 -30.328 1 46.72 101 THR A CA 1
ATOM 837 C C . THR A 1 101 ? -33.125 -20.719 -31.703 1 46.72 101 THR A C 1
ATOM 839 O O . THR A 1 101 ? -32.969 -19.969 -32.688 1 46.72 101 THR A O 1
ATOM 842 N N . GLU A 1 102 ? -33.031 -22.016 -32.094 1 44.34 102 GLU A N 1
ATOM 843 C CA . GLU A 1 102 ? -33.719 -22.547 -33.281 1 44.34 102 GLU A CA 1
ATOM 844 C C . GLU A 1 102 ? -35.219 -22.328 -33.219 1 44.34 102 GLU A C 1
ATOM 846 O O . GLU A 1 102 ? -35.875 -22.766 -32.25 1 44.34 102 GLU A O 1
ATOM 851 N N . ASP A 1 103 ? -35.781 -21.141 -33.625 1 52.75 103 ASP A N 1
ATOM 852 C CA . ASP A 1 103 ? -37.188 -20.906 -33.969 1 52.75 103 ASP A CA 1
ATOM 853 C C . ASP A 1 103 ? -37.75 -22.062 -34.812 1 52.75 103 ASP A C 1
ATOM 855 O O . ASP A 1 103 ? -37.281 -22.312 -35.938 1 52.75 103 ASP A O 1
ATOM 859 N N . ASN A 1 104 ? -38.219 -23.172 -34.219 1 49.28 104 ASN A N 1
ATOM 860 C CA . ASN A 1 104 ? -39.094 -24.188 -34.812 1 49.28 104 ASN A CA 1
ATOM 861 C C . ASN A 1 104 ? -40.344 -23.562 -35.406 1 49.28 104 ASN A C 1
ATOM 863 O O . ASN A 1 104 ? -41.281 -23.203 -34.688 1 49.28 104 ASN A O 1
ATOM 867 N N . SER A 1 105 ? -40.219 -22.828 -36.469 1 46.22 105 SER A N 1
ATOM 868 C CA . SER A 1 105 ? -41.406 -22.484 -37.281 1 46.22 105 SER A CA 1
ATOM 869 C C . SER A 1 105 ? -42.062 -23.734 -37.844 1 46.22 105 SER A C 1
ATOM 871 O O . SER A 1 105 ? -41.5 -24.422 -38.688 1 46.22 105 SER A O 1
ATOM 873 N N . GLU A 1 106 ? -42.594 -24.734 -36.906 1 33.59 106 GLU A N 1
ATOM 874 C CA . GLU A 1 106 ? -43.719 -25.391 -37.562 1 33.59 106 GLU A CA 1
ATOM 875 C C . GLU A 1 106 ? -44.906 -24.453 -37.656 1 33.59 106 GLU A C 1
ATOM 877 O O . GLU A 1 106 ? -45.156 -23.641 -36.75 1 33.59 106 GLU A O 1
ATOM 882 N N . MET B 1 1 ? -2.574 -25.25 -46.344 1 56.59 1 MET B N 1
ATOM 883 C CA . MET B 1 1 ? -2.551 -25.734 -44.969 1 56.59 1 MET B CA 1
ATOM 884 C C . MET B 1 1 ? -1.34 -25.203 -44.219 1 56.59 1 MET B C 1
ATOM 886 O O . MET B 1 1 ? -1.378 -25.062 -42.969 1 56.59 1 MET B O 1
ATOM 890 N N . GLU B 1 2 ? -0.137 -24.766 -44.812 1 65.62 2 GLU B N 1
ATOM 891 C CA . GLU B 1 2 ? 1.099 -24.25 -44.219 1 65.62 2 GLU B CA 1
ATOM 892 C C . GLU B 1 2 ? 0.934 -22.797 -43.781 1 65.62 2 GLU B C 1
ATOM 894 O O . GLU B 1 2 ? 1.504 -22.406 -42.75 1 65.62 2 GLU B O 1
ATOM 899 N N . ASP B 1 3 ? 0.011 -22.109 -44.344 1 68.38 3 ASP B N 1
ATOM 900 C CA . ASP B 1 3 ? -0.078 -20.672 -44.125 1 68.38 3 ASP B CA 1
ATOM 901 C C . ASP B 1 3 ? -0.857 -20.359 -42.844 1 68.38 3 ASP B C 1
ATOM 903 O O . ASP B 1 3 ? -0.543 -19.406 -42.125 1 68.38 3 ASP B O 1
ATOM 907 N N . ASP B 1 4 ? -1.773 -21.281 -42.531 1 67.44 4 ASP B N 1
ATOM 908 C CA . ASP B 1 4 ? -2.641 -21.031 -41.375 1 67.44 4 ASP B CA 1
ATOM 909 C C . ASP B 1 4 ? -1.913 -21.328 -40.062 1 67.44 4 ASP B C 1
ATOM 911 O O . ASP B 1 4 ? -2.113 -20.625 -39.062 1 67.44 4 ASP B O 1
ATOM 915 N N . MET B 1 5 ? -1.018 -22.375 -40.094 1 71.44 5 MET B N 1
ATOM 916 C CA . MET B 1 5 ? -0.204 -22.703 -38.938 1 71.44 5 MET B CA 1
ATOM 917 C C . MET B 1 5 ? 0.741 -21.547 -38.594 1 71.44 5 MET B C 1
ATOM 919 O O . MET B 1 5 ? 0.91 -21.203 -37.406 1 71.44 5 MET B O 1
ATOM 923 N N . SER B 1 6 ? 1.012 -20.922 -39.75 1 72.62 6 SER B N 1
ATOM 924 C CA . SER B 1 6 ? 1.97 -19.844 -39.562 1 72.62 6 SER B CA 1
ATOM 925 C C . SER B 1 6 ? 1.312 -18.641 -38.875 1 72.62 6 SER B C 1
ATOM 927 O O . SER B 1 6 ? 1.901 -18.016 -38 1 72.62 6 SER B O 1
ATOM 929 N N . LYS B 1 7 ? 0.07 -18.531 -39.156 1 70 7 LYS B N 1
ATOM 930 C CA . LYS B 1 7 ? -0.653 -17.391 -38.562 1 70 7 LYS B CA 1
ATOM 931 C C . LYS B 1 7 ? -1.04 -17.656 -37.125 1 70 7 LYS B C 1
ATOM 933 O O . LYS B 1 7 ? -0.954 -16.766 -36.281 1 70 7 LYS B O 1
ATOM 938 N N . LYS B 1 8 ? -1.54 -18.828 -36.844 1 74.31 8 LYS B N 1
ATOM 939 C CA . LYS B 1 8 ? -1.902 -19.188 -35.469 1 74.31 8 LYS B CA 1
ATOM 940 C C . LYS B 1 8 ? -0.685 -19.172 -34.562 1 74.31 8 LYS B C 1
ATOM 942 O O . LYS B 1 8 ? -0.761 -18.672 -33.438 1 74.31 8 LYS B O 1
ATOM 947 N N . ASP B 1 9 ? 0.426 -19.719 -35.094 1 74.31 9 ASP B N 1
ATOM 948 C CA . ASP B 1 9 ? 1.674 -19.703 -34.312 1 74.31 9 ASP B CA 1
ATOM 949 C C . ASP B 1 9 ? 2.125 -18.266 -34.031 1 74.31 9 ASP B C 1
ATOM 951 O O . ASP B 1 9 ? 2.58 -17.969 -32.938 1 74.31 9 ASP B O 1
ATOM 955 N N . ALA B 1 10 ? 1.904 -17.453 -35.031 1 68.38 10 ALA B N 1
ATOM 956 C CA . ALA B 1 10 ? 2.279 -16.047 -34.906 1 68.38 10 ALA B CA 1
ATOM 957 C C . ALA B 1 10 ? 1.385 -15.352 -33.875 1 68.38 10 ALA B C 1
ATOM 959 O O . ALA B 1 10 ? 1.859 -14.531 -33.094 1 68.38 10 ALA B O 1
ATOM 960 N N . LYS B 1 11 ? 0.125 -15.68 -33.906 1 68.5 11 LYS B N 1
ATOM 961 C CA . LYS B 1 11 ? -0.822 -15.109 -32.969 1 68.5 11 LYS B CA 1
ATOM 962 C C . LYS B 1 11 ? -0.529 -15.594 -31.547 1 68.5 11 LYS B C 1
ATOM 964 O O . LYS B 1 11 ? -0.596 -14.812 -30.594 1 68.5 11 LYS B O 1
ATOM 969 N N . GLU B 1 12 ? -0.246 -16.875 -31.422 1 72.75 12 GLU B N 1
ATOM 970 C CA . GLU B 1 12 ? 0.107 -17.453 -30.125 1 72.75 12 GLU B CA 1
ATOM 971 C C . GLU B 1 12 ? 1.395 -16.844 -29.578 1 72.75 12 GLU B C 1
ATOM 973 O O . GLU B 1 12 ? 1.476 -16.5 -28.406 1 72.75 12 GLU B O 1
ATOM 978 N N . GLU B 1 13 ? 2.301 -16.656 -30.469 1 68.31 13 GLU B N 1
ATOM 979 C CA . GLU B 1 13 ? 3.561 -16.031 -30.078 1 68.31 13 GLU B CA 1
ATOM 980 C C . GLU B 1 13 ? 3.35 -14.586 -29.656 1 68.31 13 GLU B C 1
ATOM 982 O O . GLU B 1 13 ? 3.898 -14.141 -28.641 1 68.31 13 GLU B O 1
ATOM 987 N N . ALA B 1 14 ? 2.609 -13.867 -30.453 1 66.06 14 ALA B N 1
ATOM 988 C CA . ALA B 1 14 ? 2.299 -12.484 -30.125 1 66.06 14 ALA B CA 1
ATOM 989 C C . ALA B 1 14 ? 1.558 -12.391 -28.797 1 66.06 14 ALA B C 1
ATOM 991 O O . ALA B 1 14 ? 1.838 -11.508 -27.984 1 66.06 14 ALA B O 1
ATOM 992 N N . SER B 1 15 ? 0.629 -13.328 -28.562 1 71.12 15 SER B N 1
ATOM 993 C CA . SER B 1 15 ? -0.111 -13.391 -27.312 1 71.12 15 SER B CA 1
ATOM 994 C C . SER B 1 15 ? 0.815 -13.688 -26.141 1 71.12 15 SER B C 1
ATOM 996 O O . SER B 1 15 ? 0.718 -13.055 -25.094 1 71.12 15 SER B O 1
ATOM 998 N N . ASP B 1 16 ? 1.773 -14.523 -26.453 1 73.88 16 ASP B N 1
ATOM 999 C CA . ASP B 1 16 ? 2.736 -14.891 -25.422 1 73.88 16 ASP B CA 1
ATOM 1000 C C . ASP B 1 16 ? 3.639 -13.711 -25.062 1 73.88 16 ASP B C 1
ATOM 1002 O O . ASP B 1 16 ? 3.932 -13.484 -23.891 1 73.88 16 ASP B O 1
ATOM 1006 N N . ILE B 1 17 ? 4.008 -12.953 -26.031 1 70 17 ILE B N 1
ATOM 1007 C CA . ILE B 1 17 ? 4.863 -11.789 -25.828 1 70 17 ILE B CA 1
ATOM 1008 C C . ILE B 1 17 ? 4.09 -10.711 -25.062 1 70 17 ILE B C 1
ATOM 1010 O O . ILE B 1 17 ? 4.617 -10.102 -24.125 1 70 17 ILE B O 1
ATOM 1014 N N . MET B 1 18 ? 2.896 -10.539 -25.484 1 71.81 18 MET B N 1
ATOM 1015 C CA . MET B 1 18 ? 2.061 -9.547 -24.812 1 71.81 18 MET B CA 1
ATOM 1016 C C . MET B 1 18 ? 1.818 -9.945 -23.359 1 71.81 18 MET B C 1
ATOM 1018 O O . MET B 1 18 ? 1.898 -9.102 -22.453 1 71.81 18 MET B O 1
ATOM 1022 N N . LEU B 1 19 ? 1.65 -11.195 -23.203 1 78.56 19 LEU B N 1
ATOM 1023 C CA . LEU B 1 19 ? 1.441 -11.703 -21.844 1 78.56 19 LEU B CA 1
ATOM 1024 C C . LEU B 1 19 ? 2.703 -11.555 -21.016 1 78.56 19 LEU B C 1
ATOM 1026 O O . LEU B 1 19 ? 2.633 -11.18 -19.844 1 78.56 19 LEU B O 1
ATOM 1030 N N . SER B 1 20 ? 3.783 -11.789 -21.75 1 80.88 20 SER B N 1
ATOM 1031 C CA . SER B 1 20 ? 5.055 -11.641 -21.047 1 80.88 20 SER B CA 1
ATOM 1032 C C . SER B 1 20 ? 5.312 -10.18 -20.672 1 80.88 20 SER B C 1
ATOM 1034 O O . SER B 1 20 ? 5.77 -9.891 -19.562 1 80.88 20 SER B O 1
ATOM 1036 N N . LYS B 1 21 ? 4.996 -9.312 -21.594 1 83.69 21 LYS B N 1
ATOM 1037 C CA . LYS B 1 21 ? 5.16 -7.891 -21.328 1 83.69 21 LYS B CA 1
ATOM 1038 C C . LYS B 1 21 ? 4.223 -7.43 -20.219 1 83.69 21 LYS B C 1
ATOM 1040 O O . LYS B 1 21 ? 4.617 -6.648 -19.344 1 83.69 21 LYS B O 1
ATOM 1045 N N . ASP B 1 22 ? 3.072 -7.902 -20.281 1 83.38 22 ASP B N 1
ATOM 1046 C CA . ASP B 1 22 ? 2.086 -7.555 -19.266 1 83.38 22 ASP B CA 1
ATOM 1047 C C . ASP B 1 22 ? 2.504 -8.078 -17.891 1 83.38 22 ASP B C 1
ATOM 1049 O O . ASP B 1 22 ? 2.379 -7.379 -16.891 1 83.38 22 ASP B O 1
ATOM 1053 N N . ARG B 1 23 ? 3.061 -9.234 -17.922 1 86.69 23 ARG B N 1
ATOM 1054 C CA . ARG B 1 23 ? 3.555 -9.828 -16.672 1 86.69 23 ARG B CA 1
ATOM 1055 C C . ARG B 1 23 ? 4.711 -9.016 -16.109 1 86.69 23 ARG B C 1
ATOM 1057 O O . ARG B 1 23 ? 4.75 -8.734 -14.906 1 86.69 23 ARG B O 1
ATOM 1064 N N . SER B 1 24 ? 5.582 -8.602 -17.016 1 89.31 24 SER B N 1
ATOM 1065 C CA . SER B 1 24 ? 6.727 -7.789 -16.609 1 89.31 24 SER B CA 1
ATOM 1066 C C . SER B 1 24 ? 6.277 -6.441 -16.062 1 89.31 24 SER B C 1
ATOM 1068 O O . SER B 1 24 ? 6.805 -5.977 -15.047 1 89.31 24 SER B O 1
ATOM 1070 N N . LEU B 1 25 ? 5.293 -5.906 -16.703 1 90.94 25 LEU B N 1
ATOM 1071 C CA . LEU B 1 25 ? 4.762 -4.625 -16.234 1 90.94 25 LEU B CA 1
ATOM 1072 C C . LEU B 1 25 ? 4.094 -4.77 -14.875 1 90.94 25 LEU B C 1
ATOM 1074 O O . LEU B 1 25 ? 4.309 -3.945 -13.984 1 90.94 25 LEU B O 1
ATOM 1078 N N . PHE B 1 26 ? 3.361 -5.801 -14.641 1 90.88 26 PHE B N 1
ATOM 1079 C CA . PHE B 1 26 ? 2.723 -6.082 -13.367 1 90.88 26 PHE B CA 1
ATOM 1080 C C . PHE B 1 26 ? 3.762 -6.207 -12.258 1 90.88 26 PHE B C 1
ATOM 1082 O O . PHE B 1 26 ? 3.641 -5.566 -11.211 1 90.88 26 PHE B O 1
ATOM 1089 N N . MET B 1 27 ? 4.773 -6.969 -12.547 1 92.25 27 MET B N 1
ATOM 1090 C CA . MET B 1 27 ? 5.801 -7.199 -11.539 1 92.25 27 MET B CA 1
ATOM 1091 C C . MET B 1 27 ? 6.512 -5.898 -11.18 1 92.25 27 MET B C 1
ATOM 1093 O O . MET B 1 27 ? 6.805 -5.648 -10.008 1 92.25 27 MET B O 1
ATOM 1097 N N . LYS B 1 28 ? 6.789 -5.078 -12.195 1 92.75 28 LYS B N 1
ATOM 1098 C CA . LYS B 1 28 ? 7.41 -3.779 -11.945 1 92.75 28 LYS B CA 1
ATOM 1099 C C . LYS B 1 28 ? 6.523 -2.904 -11.062 1 92.75 28 LYS B C 1
ATOM 1101 O O . LYS B 1 28 ? 6.988 -2.34 -10.078 1 92.75 28 LYS B O 1
ATOM 1106 N N . LYS B 1 29 ? 5.254 -2.838 -11.43 1 91.31 29 LYS B N 1
ATOM 1107 C CA . LYS B 1 29 ? 4.305 -2.023 -10.672 1 91.31 29 LYS B CA 1
ATOM 1108 C C . LYS B 1 29 ? 4.121 -2.561 -9.258 1 91.31 29 LYS B C 1
ATOM 1110 O O . LYS B 1 29 ? 3.998 -1.786 -8.305 1 91.31 29 LYS B O 1
ATOM 1115 N N . TYR B 1 30 ? 4.141 -3.832 -9.109 1 94.69 30 TYR B N 1
ATOM 1116 C CA . TYR B 1 30 ? 4.004 -4.457 -7.801 1 94.69 30 TYR B CA 1
ATOM 1117 C C . TYR B 1 30 ? 5.227 -4.172 -6.934 1 94.69 30 TYR B C 1
ATOM 1119 O O . TYR B 1 30 ? 5.09 -3.861 -5.746 1 94.69 30 TYR B O 1
ATOM 1127 N N . LYS B 1 31 ? 6.41 -4.199 -7.488 1 95.25 31 LYS B N 1
ATOM 1128 C CA . LYS B 1 31 ? 7.633 -3.838 -6.773 1 95.25 31 LYS B CA 1
ATOM 1129 C C . LYS B 1 31 ? 7.598 -2.379 -6.328 1 95.25 31 LYS B C 1
ATOM 1131 O O . LYS B 1 31 ? 7.934 -2.066 -5.184 1 95.25 31 LYS B O 1
ATOM 1136 N N . ASP B 1 32 ? 7.18 -1.515 -7.266 1 92.88 32 ASP B N 1
ATOM 1137 C CA . ASP B 1 32 ? 7.016 -0.102 -6.934 1 92.88 32 ASP B CA 1
ATOM 1138 C C . ASP B 1 32 ? 6.035 0.081 -5.781 1 92.88 32 ASP B C 1
ATOM 1140 O O . ASP B 1 32 ? 6.297 0.848 -4.852 1 92.88 32 ASP B O 1
ATOM 1144 N N . PHE B 1 33 ? 4.949 -0.653 -5.84 1 94 33 PHE B N 1
ATOM 1145 C CA . PHE B 1 33 ? 3.932 -0.616 -4.797 1 94 33 PHE B CA 1
ATOM 1146 C C . PHE B 1 33 ? 4.52 -1.032 -3.453 1 94 33 PHE B C 1
ATOM 1148 O O . PHE B 1 33 ? 4.336 -0.344 -2.447 1 94 33 PHE B O 1
ATOM 1155 N N . LEU B 1 34 ? 5.297 -2.094 -3.375 1 96.06 34 LEU B N 1
ATOM 1156 C CA . LEU B 1 34 ? 5.934 -2.592 -2.16 1 96.06 34 LEU B CA 1
ATOM 1157 C C . LEU B 1 34 ? 6.918 -1.567 -1.603 1 96.06 34 LEU B C 1
ATOM 1159 O O . LEU B 1 34 ? 6.98 -1.359 -0.389 1 96.06 34 LEU B O 1
ATOM 1163 N N . MET B 1 35 ? 7.641 -0.938 -2.506 1 94.62 35 MET B N 1
ATOM 1164 C CA . MET B 1 35 ? 8.57 0.111 -2.102 1 94.62 35 MET B CA 1
ATOM 1165 C C . MET B 1 35 ? 7.832 1.278 -1.458 1 94.62 35 MET B C 1
ATOM 1167 O O . MET B 1 35 ? 8.18 1.712 -0.36 1 94.62 35 MET B O 1
ATOM 1171 N N . HIS B 1 36 ? 6.773 1.714 -2.098 1 89.81 36 HIS B N 1
ATOM 1172 C CA . HIS B 1 36 ? 5.973 2.818 -1.58 1 89.81 36 HIS B CA 1
ATOM 1173 C C . HIS B 1 36 ? 5.34 2.459 -0.239 1 89.81 36 HIS B C 1
ATOM 1175 O O . HIS B 1 36 ? 5.285 3.293 0.668 1 89.81 36 HIS B O 1
ATOM 1181 N N . MET B 1 37 ? 4.863 1.251 -0.129 1 93.31 37 MET B N 1
ATOM 1182 C CA . MET B 1 37 ? 4.301 0.783 1.135 1 93.31 37 MET B CA 1
ATOM 1183 C C . MET B 1 37 ? 5.352 0.815 2.242 1 93.31 37 MET B C 1
ATOM 1185 O O . MET B 1 37 ? 5.055 1.208 3.371 1 93.31 37 MET B O 1
ATOM 1189 N N . HIS B 1 38 ? 6.535 0.42 1.912 1 93.88 38 HIS B N 1
ATOM 1190 C CA . HIS B 1 38 ? 7.637 0.445 2.865 1 93.88 38 HIS B CA 1
ATOM 1191 C C . HIS B 1 38 ? 7.941 1.869 3.32 1 93.88 38 HIS B C 1
ATOM 1193 O O . HIS B 1 38 ? 8.102 2.123 4.516 1 93.88 38 HIS B O 1
ATOM 1199 N N . GLU B 1 39 ? 8.016 2.748 2.42 1 91.25 39 GLU B N 1
ATOM 1200 C CA . GLU B 1 39 ? 8.297 4.148 2.719 1 91.25 39 GLU B CA 1
ATOM 1201 C C . GLU B 1 39 ? 7.195 4.762 3.58 1 91.25 39 GLU B C 1
ATOM 1203 O O . GLU B 1 39 ? 7.477 5.465 4.551 1 91.25 39 GLU B O 1
ATOM 1208 N N . LEU B 1 40 ? 5.934 4.461 3.229 1 93.31 40 LEU B N 1
ATOM 1209 C CA . LEU B 1 40 ? 4.797 4.957 3.996 1 93.31 40 LEU B CA 1
ATOM 1210 C C . LEU B 1 40 ? 4.828 4.422 5.422 1 93.31 40 LEU B C 1
ATOM 1212 O O . LEU B 1 40 ? 4.461 5.125 6.363 1 93.31 40 LEU B O 1
ATOM 1216 N N . ASN B 1 41 ? 5.332 3.266 5.578 1 93.31 41 ASN B N 1
ATOM 1217 C CA . ASN B 1 41 ? 5.387 2.627 6.887 1 93.31 41 ASN B CA 1
ATOM 1218 C C . ASN B 1 41 ? 6.434 3.277 7.785 1 93.31 41 ASN B C 1
ATOM 1220 O O . ASN B 1 41 ? 6.441 3.057 9 1 93.31 41 ASN B O 1
ATOM 1224 N N . ALA B 1 42 ? 7.293 4.004 7.199 1 91.25 42 ALA B N 1
ATOM 1225 C CA . ALA B 1 42 ? 8.227 4.781 8.008 1 91.25 42 ALA B CA 1
ATOM 1226 C C . ALA B 1 42 ? 7.508 5.91 8.742 1 91.25 42 ALA B C 1
ATOM 1228 O O . ALA B 1 42 ? 8.008 6.422 9.75 1 91.25 42 ALA B O 1
ATOM 1229 N N . SER B 1 43 ? 6.359 6.336 8.227 1 93.12 43 SER B N 1
ATOM 1230 C CA . SER B 1 43 ? 5.551 7.383 8.844 1 93.12 43 SER B CA 1
ATOM 1231 C C . SER B 1 43 ? 4.789 6.855 10.055 1 93.12 43 SER B C 1
ATOM 1233 O O . SER B 1 43 ? 4.004 5.914 9.938 1 93.12 43 SER B O 1
ATOM 1235 N N . ARG B 1 44 ? 4.988 7.57 11.18 1 94.19 44 ARG B N 1
ATOM 1236 C CA . ARG B 1 44 ? 4.266 7.211 12.398 1 94.19 44 ARG B CA 1
ATOM 1237 C C . ARG B 1 44 ? 2.762 7.379 12.211 1 94.19 44 ARG B C 1
ATOM 1239 O O . ARG B 1 44 ? 1.978 6.535 12.656 1 94.19 44 ARG B O 1
ATOM 1246 N N . LEU B 1 45 ? 2.402 8.492 11.539 1 95.19 45 LEU B N 1
ATOM 1247 C CA . LEU B 1 45 ? 0.988 8.766 11.297 1 95.19 45 LEU B CA 1
ATOM 1248 C C . LEU B 1 45 ? 0.35 7.641 10.484 1 95.19 45 LEU B C 1
ATOM 1250 O O . LEU B 1 45 ? -0.708 7.125 10.859 1 95.19 45 LEU B O 1
ATOM 1254 N N . HIS B 1 46 ? 0.968 7.223 9.406 1 96.25 46 HIS B N 1
ATOM 1255 C CA . HIS B 1 46 ? 0.446 6.137 8.594 1 96.25 46 HIS B CA 1
ATOM 1256 C C . HIS B 1 46 ? 0.317 4.852 9.398 1 96.25 46 HIS B C 1
ATOM 1258 O O . HIS B 1 46 ? -0.691 4.148 9.305 1 96.25 46 HIS B O 1
ATOM 1264 N N . ARG B 1 47 ? 1.252 4.48 10.266 1 95.31 47 ARG B N 1
ATOM 1265 C CA . ARG B 1 47 ? 1.202 3.275 11.086 1 95.3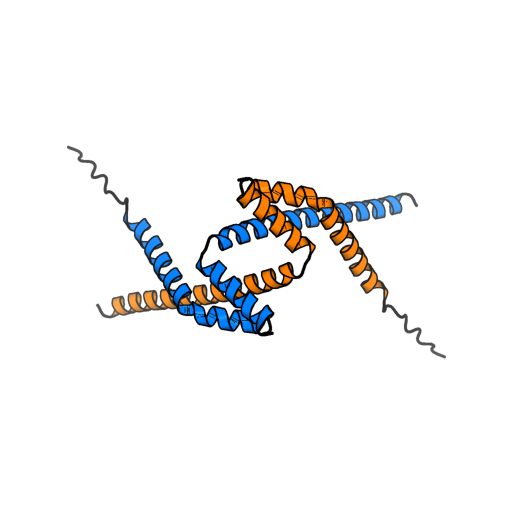1 47 ARG B CA 1
ATOM 1266 C C . ARG B 1 47 ? 0.026 3.32 12.055 1 95.31 47 ARG B C 1
ATOM 1268 O O . ARG B 1 47 ? -0.664 2.316 12.25 1 95.31 47 ARG B O 1
ATOM 1275 N N . MET B 1 48 ? -0.18 4.496 12.609 1 97 48 MET B N 1
ATOM 1276 C CA . MET B 1 48 ? -1.296 4.676 13.539 1 97 48 MET B CA 1
ATOM 1277 C C . MET B 1 48 ? -2.631 4.477 12.828 1 97 48 MET B C 1
ATOM 1279 O O . MET B 1 48 ? -3.494 3.746 13.312 1 97 48 MET B O 1
ATOM 1283 N N . ILE B 1 49 ? -2.707 5.078 11.695 1 97.5 49 ILE B N 1
ATOM 1284 C CA . ILE B 1 49 ? -3.924 4.98 10.898 1 97.5 49 ILE B CA 1
ATOM 1285 C C . ILE B 1 49 ? -4.195 3.521 10.539 1 97.5 49 ILE B C 1
ATOM 1287 O O . ILE B 1 49 ? -5.301 3.02 10.75 1 97.5 49 ILE B O 1
ATOM 1291 N N . LYS B 1 50 ? -3.219 2.83 10.078 1 96.38 50 LYS B N 1
ATOM 1292 C CA . LYS B 1 50 ? -3.35 1.425 9.703 1 96.38 50 LYS B CA 1
ATOM 1293 C C . LYS B 1 50 ? -3.775 0.577 10.898 1 96.38 50 LYS B C 1
ATOM 1295 O O . LYS B 1 50 ? -4.66 -0.274 10.781 1 96.38 50 LYS B O 1
ATOM 1300 N N . GLN B 1 51 ? -3.164 0.798 11.992 1 96.56 51 GLN B N 1
ATOM 1301 C CA . GLN B 1 51 ? -3.457 0.026 13.195 1 96.56 51 GLN B CA 1
ATOM 1302 C C . GLN B 1 51 ? -4.895 0.244 13.656 1 96.56 51 GLN B C 1
ATOM 1304 O O . GLN B 1 51 ? -5.586 -0.708 14.031 1 96.56 51 GLN B O 1
ATOM 1309 N N . GLU B 1 52 ? -5.312 1.45 13.641 1 97.81 52 GLU B N 1
ATOM 1310 C CA . GLU B 1 52 ? -6.676 1.769 14.047 1 97.81 52 GLU B CA 1
ATOM 1311 C C . GLU B 1 52 ? -7.695 1.127 13.109 1 97.81 52 GLU B C 1
ATOM 1313 O O . GLU B 1 52 ? -8.727 0.628 13.555 1 97.81 52 GLU B O 1
ATOM 1318 N N . ILE B 1 53 ? -7.414 1.126 11.828 1 97.56 53 ILE B N 1
ATOM 1319 C CA . ILE B 1 53 ? -8.297 0.502 10.852 1 97.56 53 ILE B CA 1
ATOM 1320 C C . ILE B 1 53 ? -8.391 -0.999 11.125 1 97.56 53 ILE B C 1
ATOM 1322 O O . ILE B 1 53 ? -9.484 -1.568 11.148 1 97.56 53 ILE B O 1
ATOM 1326 N N . ILE B 1 54 ? -7.223 -1.619 11.352 1 95.31 54 ILE B N 1
ATOM 1327 C CA . ILE B 1 54 ? -7.172 -3.051 11.633 1 95.31 54 ILE B CA 1
ATOM 1328 C C . ILE B 1 54 ? -8 -3.363 12.875 1 95.31 54 ILE B C 1
ATOM 1330 O O . ILE B 1 54 ? -8.758 -4.336 12.891 1 95.31 54 ILE B O 1
ATOM 1334 N N . GLU B 1 55 ? -7.898 -2.531 13.82 1 97.12 55 GLU B N 1
ATOM 1335 C CA . GLU B 1 55 ? -8.625 -2.73 15.07 1 97.12 55 GLU B CA 1
ATOM 1336 C C . GLU B 1 55 ? -10.133 -2.625 14.859 1 97.12 55 GLU B C 1
ATOM 1338 O O . GLU B 1 55 ? -10.891 -3.457 15.359 1 97.12 55 GLU B O 1
ATOM 1343 N N . LEU B 1 56 ? -10.57 -1.665 14.102 1 97.56 56 LEU B N 1
ATOM 1344 C CA . LEU B 1 56 ? -11.992 -1.48 13.836 1 97.56 56 LEU B CA 1
ATOM 1345 C C . LEU B 1 56 ? -12.555 -2.656 13.039 1 97.56 56 LEU B C 1
ATOM 1347 O O . LEU B 1 56 ? -13.641 -3.158 13.352 1 97.56 56 LEU B O 1
ATOM 1351 N N . VAL B 1 57 ? -11.82 -3.107 12.117 1 95.94 57 VAL B N 1
ATOM 1352 C CA . VAL B 1 57 ? -12.281 -4.18 11.242 1 95.94 57 VAL B CA 1
ATOM 1353 C C . VAL B 1 57 ? -12.219 -5.516 11.977 1 95.94 57 VA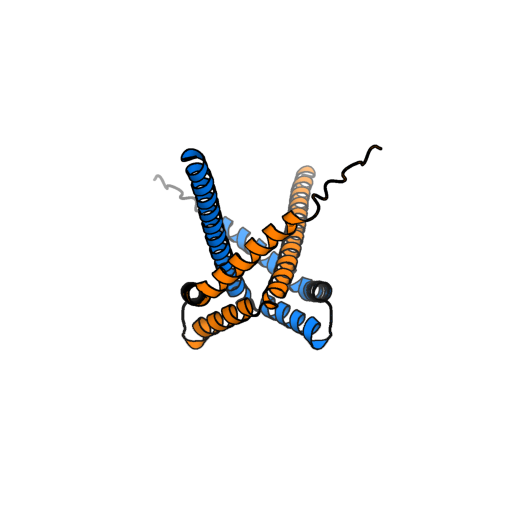L B C 1
ATOM 1355 O O . VAL B 1 57 ? -13.188 -6.277 11.977 1 95.94 57 VAL B O 1
ATOM 1358 N N . ALA B 1 58 ? -11.133 -5.816 12.68 1 93.81 58 ALA B N 1
ATOM 1359 C CA . ALA B 1 58 ? -10.883 -7.133 13.266 1 93.81 58 ALA B CA 1
ATOM 1360 C C . ALA B 1 58 ? -11.586 -7.273 14.617 1 93.81 58 ALA B C 1
ATOM 1362 O O . ALA B 1 58 ? -12.102 -8.344 14.945 1 93.81 58 ALA B O 1
ATOM 1363 N N . GLU B 1 59 ? -11.602 -6.223 15.32 1 94.44 59 GLU B N 1
ATOM 1364 C CA . GLU B 1 59 ? -12.055 -6.328 16.703 1 94.44 59 GLU B CA 1
ATOM 1365 C C . GLU B 1 59 ? -13.5 -5.855 16.844 1 94.44 59 GLU B C 1
ATOM 1367 O O . GLU B 1 59 ? -14.234 -6.328 17.719 1 94.44 59 GLU B O 1
ATOM 1372 N N . LYS B 1 60 ? -13.938 -4.938 16 1 95.75 60 LYS B N 1
ATOM 1373 C CA . LYS B 1 60 ? -15.266 -4.348 16.156 1 95.75 60 LYS B CA 1
ATOM 1374 C C . LYS B 1 60 ? -16.172 -4.699 14.984 1 95.75 60 LYS B C 1
ATOM 1376 O O . LYS B 1 60 ? -17.297 -4.207 14.891 1 95.75 60 LYS B O 1
ATOM 1381 N N . ASP B 1 61 ? -15.688 -5.445 14.062 1 96.25 61 ASP B N 1
ATOM 1382 C CA . ASP B 1 61 ? -16.422 -5.965 12.922 1 96.25 61 ASP B CA 1
ATOM 1383 C C . ASP B 1 61 ? -17.016 -4.832 12.078 1 96.25 61 ASP B C 1
ATOM 1385 O O . ASP B 1 61 ? -18.156 -4.918 11.625 1 96.25 61 ASP B O 1
ATOM 1389 N N . VAL B 1 62 ? -16.281 -3.746 12.031 1 96.44 62 VAL B N 1
ATOM 1390 C CA . VAL B 1 62 ? -16.656 -2.621 11.18 1 96.44 62 VAL B CA 1
ATOM 1391 C C . VAL B 1 62 ? -16.219 -2.891 9.742 1 96.44 62 VAL B C 1
ATOM 1393 O O . VAL B 1 62 ? -15.117 -3.377 9.508 1 96.44 62 VAL B O 1
ATOM 1396 N N . HIS B 1 63 ? -17.141 -2.586 8.844 1 97.25 63 HIS B N 1
ATOM 1397 C CA . HIS B 1 63 ? -16.766 -2.746 7.441 1 97.25 63 HIS B CA 1
ATOM 1398 C C . HIS B 1 63 ? -15.602 -1.839 7.07 1 97.25 63 HIS B C 1
ATOM 1400 O O . HIS B 1 63 ? -15.531 -0.69 7.512 1 97.25 63 HIS B O 1
ATOM 1406 N N . ILE B 1 64 ? -14.75 -2.254 6.168 1 97 64 ILE B N 1
ATOM 1407 C CA . ILE B 1 64 ? -13.469 -1.624 5.855 1 97 64 ILE B CA 1
ATOM 1408 C C . ILE B 1 64 ? -13.703 -0.197 5.363 1 97 64 ILE B C 1
ATOM 1410 O O . ILE B 1 64 ? -12.984 0.726 5.754 1 97 64 ILE B O 1
ATOM 1414 N N . ASP B 1 65 ? -14.703 0.034 4.504 1 96.25 65 ASP B N 1
ATOM 1415 C CA . ASP B 1 65 ? -14.984 1.363 3.973 1 96.25 65 ASP B CA 1
ATOM 1416 C C . ASP B 1 65 ? -15.328 2.34 5.094 1 96.25 65 ASP B C 1
ATOM 1418 O O . ASP B 1 65 ? -14.836 3.469 5.117 1 96.25 65 ASP B O 1
ATOM 1422 N N . GLN B 1 66 ? -16.094 1.885 6.047 1 97.62 66 GLN B N 1
ATOM 1423 C CA . GLN B 1 66 ? -16.5 2.703 7.184 1 97.62 66 GLN B CA 1
ATOM 1424 C C . GLN B 1 66 ? -15.328 2.945 8.133 1 97.62 66 GLN B C 1
ATOM 1426 O O . GLN B 1 66 ? -15.172 4.047 8.664 1 97.62 66 GLN B O 1
ATOM 1431 N N . ALA B 1 67 ? -14.562 1.919 8.344 1 98.06 67 ALA B N 1
ATOM 1432 C CA . ALA B 1 67 ? -13.383 2.037 9.203 1 98.06 67 ALA B CA 1
ATOM 1433 C C . ALA B 1 67 ? -12.422 3.096 8.672 1 98.06 67 ALA B C 1
ATOM 1435 O O . ALA B 1 67 ? -11.969 3.967 9.414 1 98.06 67 ALA B O 1
ATOM 1436 N N . ILE B 1 68 ? -12.164 3.072 7.367 1 98 68 ILE B N 1
ATOM 1437 C CA . ILE B 1 68 ? -11.258 4.023 6.727 1 98 68 ILE B CA 1
ATOM 1438 C C . ILE B 1 68 ? -11.805 5.438 6.875 1 98 68 ILE B C 1
ATOM 1440 O O . ILE B 1 68 ? -11.086 6.355 7.27 1 98 68 ILE B O 1
ATOM 1444 N N . GLU B 1 69 ? -13.117 5.602 6.66 1 97.06 69 GLU B N 1
ATOM 1445 C CA . GLU B 1 69 ? -13.734 6.914 6.77 1 97.06 69 GLU B CA 1
ATOM 1446 C C . GLU B 1 69 ? -13.641 7.457 8.195 1 97.06 69 GLU B C 1
ATOM 1448 O O . GLU B 1 69 ? -13.289 8.617 8.398 1 97.06 69 GLU B O 1
ATOM 1453 N N . GLN B 1 70 ? -13.914 6.617 9.141 1 97.25 70 GLN B N 1
ATOM 1454 C CA . GLN B 1 70 ? -13.898 7.012 10.547 1 97.25 70 GLN B CA 1
ATOM 1455 C C . GLN B 1 70 ? -12.492 7.422 10.984 1 97.25 70 GLN B C 1
ATOM 1457 O O . GLN B 1 70 ? -12.32 8.453 11.641 1 97.25 70 GLN B O 1
ATOM 1462 N N . VAL B 1 71 ? -11.555 6.637 10.625 1 97.81 71 VAL B N 1
ATOM 1463 C CA . VAL B 1 71 ? -10.188 6.871 11.078 1 97.81 71 VAL B CA 1
ATOM 1464 C C . VAL B 1 71 ? -9.625 8.117 10.406 1 97.81 71 VAL B C 1
ATOM 1466 O O . VAL B 1 71 ? -8.984 8.945 11.055 1 97.81 71 VAL B O 1
ATOM 1469 N N . ILE B 1 72 ? -9.867 8.273 9.078 1 96.56 72 ILE B N 1
ATOM 1470 C CA . ILE B 1 72 ? -9.383 9.445 8.359 1 96.56 72 ILE B CA 1
ATOM 1471 C C . ILE B 1 72 ? -10 10.711 8.961 1 96.56 72 ILE B C 1
ATOM 1473 O O . ILE B 1 72 ? -9.32 11.719 9.125 1 96.56 72 ILE B O 1
ATOM 1477 N N . LYS B 1 73 ? -11.266 10.617 9.32 1 95.5 73 LYS B N 1
ATOM 1478 C CA . LYS B 1 73 ? -11.938 11.758 9.938 1 95.5 73 LYS B CA 1
ATOM 1479 C C . LYS B 1 73 ? -11.297 12.117 11.273 1 95.5 73 LYS B C 1
ATOM 1481 O O . LYS B 1 73 ? -11.141 13.289 11.602 1 95.5 73 LYS B O 1
ATOM 1486 N N . ARG B 1 74 ? -10.867 11.133 12.016 1 96.56 74 ARG B N 1
ATOM 1487 C CA . ARG B 1 74 ? -10.234 11.32 13.32 1 96.56 74 ARG B CA 1
ATOM 1488 C C . ARG B 1 74 ? -8.867 11.992 13.172 1 96.56 74 ARG B C 1
ATOM 1490 O O . ARG B 1 74 ? -8.453 12.758 14.039 1 96.56 74 ARG B O 1
ATOM 1497 N N . HIS B 1 75 ? -8.188 11.742 12.094 1 95.62 75 HIS B N 1
ATOM 1498 C CA . HIS B 1 75 ? -6.832 12.234 11.898 1 95.62 75 HIS B CA 1
ATOM 1499 C C . HIS B 1 75 ? -6.816 13.453 10.969 1 95.62 75 HIS B C 1
ATOM 1501 O O . HIS B 1 75 ? -5.77 13.805 10.422 1 95.62 75 HIS B O 1
ATOM 1507 N N . ARG B 1 76 ? -7.934 14.07 10.758 1 92.31 76 ARG B N 1
ATOM 1508 C CA . ARG B 1 76 ? -8.055 15.211 9.852 1 92.31 76 ARG B CA 1
ATOM 1509 C C . ARG B 1 76 ? -7.082 16.328 10.242 1 92.31 76 ARG B C 1
ATOM 1511 O O . ARG B 1 76 ? -6.422 16.906 9.375 1 92.31 76 ARG B O 1
ATOM 1518 N N . SER B 1 77 ? -6.988 16.594 11.484 1 92.12 77 SER B N 1
ATOM 1519 C CA . SER B 1 77 ? -6.121 17.672 11.953 1 92.12 77 SER B CA 1
ATOM 1520 C C . SER B 1 77 ? -4.652 17.344 11.711 1 92.12 77 SER B C 1
ATOM 1522 O O . SER B 1 77 ? -3.854 18.234 11.43 1 92.12 77 SER B O 1
ATOM 1524 N N . ASP B 1 78 ? -4.277 16.094 11.883 1 92.62 78 ASP B N 1
ATOM 1525 C CA . ASP B 1 78 ? -2.912 15.656 11.594 1 92.62 78 ASP B CA 1
ATOM 1526 C C . ASP B 1 78 ? -2.549 15.922 10.141 1 92.62 78 ASP B C 1
ATOM 1528 O O . ASP B 1 78 ? -1.462 16.422 9.844 1 92.62 78 ASP B O 1
ATOM 1532 N N . PHE B 1 79 ? -3.445 15.664 9.211 1 91.19 79 PHE B N 1
ATOM 1533 C CA . PHE B 1 79 ? -3.225 15.898 7.785 1 91.19 79 PHE B CA 1
ATOM 1534 C C . PHE B 1 79 ? -3.135 17.391 7.488 1 91.19 79 PHE B C 1
ATOM 1536 O O . PHE B 1 79 ? -2.277 17.828 6.719 1 91.19 79 PHE B O 1
ATOM 1543 N N . ASP B 1 80 ? -3.965 18.156 8.148 1 86.62 80 ASP B N 1
ATOM 1544 C CA . ASP B 1 80 ? -3.934 19.609 7.977 1 86.62 80 ASP B CA 1
ATOM 1545 C C . ASP B 1 80 ? -2.576 20.188 8.383 1 86.62 80 ASP B C 1
ATOM 1547 O O . ASP B 1 80 ? -2.006 21 7.664 1 86.62 80 ASP B O 1
ATOM 1551 N N . SER B 1 81 ? -2.096 19.688 9.43 1 88 81 SER B N 1
ATOM 1552 C CA . SER B 1 81 ? -0.796 20.125 9.922 1 88 81 SER B CA 1
ATOM 1553 C C . SER B 1 81 ? 0.318 19.75 8.953 1 88 81 SER B C 1
ATOM 1555 O O . SER B 1 81 ? 1.248 20.531 8.742 1 88 81 SER B O 1
ATOM 1557 N N . LEU B 1 82 ? 0.251 18.578 8.367 1 85.38 82 LEU B N 1
ATOM 1558 C CA . LEU B 1 82 ? 1.237 18.109 7.395 1 85.38 82 LEU B CA 1
ATOM 1559 C C . LEU B 1 82 ? 1.229 19 6.156 1 85.38 82 LEU B C 1
ATOM 1561 O O . LEU B 1 82 ? 2.287 19.328 5.613 1 85.38 82 LEU B O 1
ATOM 1565 N N . PHE B 1 83 ? 0.069 19.438 5.777 1 82.38 83 PHE B N 1
ATOM 1566 C CA . PHE B 1 83 ? -0.076 20.234 4.566 1 82.38 83 PHE B CA 1
ATOM 1567 C C . PHE B 1 83 ? 0.426 21.656 4.789 1 82.38 83 PHE B C 1
ATOM 1569 O O . PHE B 1 83 ? 0.996 22.266 3.883 1 82.38 83 PHE B O 1
ATOM 1576 N N . GLU B 1 84 ? 0.276 22.156 5.945 1 80.44 84 GLU B N 1
ATOM 1577 C CA . GLU B 1 84 ? 0.745 23.5 6.289 1 80.44 84 GLU B CA 1
ATOM 1578 C C . GLU B 1 84 ? 2.27 23.547 6.324 1 80.44 84 GLU B C 1
ATOM 1580 O O . GLU B 1 84 ? 2.869 24.516 5.832 1 80.44 84 GLU B O 1
ATOM 1585 N N . ASN B 1 85 ? 2.814 22.5 6.852 1 76.88 85 ASN B N 1
ATOM 1586 C CA . ASN B 1 85 ? 4.27 22.453 6.949 1 76.88 85 ASN B CA 1
ATOM 1587 C C . ASN B 1 85 ? 4.918 22.297 5.578 1 76.88 85 ASN B C 1
ATOM 1589 O O . ASN B 1 85 ? 6.016 22.812 5.344 1 76.88 85 ASN B O 1
ATOM 1593 N N . TYR B 1 86 ? 4.289 21.594 4.691 1 71.19 86 TYR B N 1
ATOM 1594 C CA . TYR B 1 86 ? 4.816 21.406 3.344 1 71.19 86 TYR B CA 1
ATOM 1595 C C . TYR B 1 86 ? 4.715 22.672 2.521 1 71.19 86 TYR B C 1
ATOM 1597 O O . TYR B 1 86 ? 5.613 23 1.74 1 71.19 86 TYR B O 1
ATOM 1605 N N . ASP B 1 87 ? 3.646 23.422 2.605 1 65.62 87 ASP B N 1
ATOM 1606 C CA . ASP B 1 87 ? 3.455 24.688 1.907 1 65.62 87 ASP B CA 1
ATOM 1607 C C . ASP B 1 87 ? 4.473 25.734 2.369 1 65.62 87 ASP B C 1
ATOM 1609 O O . ASP B 1 87 ? 4.965 26.531 1.564 1 65.62 87 ASP B O 1
ATOM 1613 N N . GLU B 1 88 ? 4.91 25.688 3.551 1 64.12 88 GLU B N 1
ATOM 1614 C CA . GLU B 1 88 ? 5.879 26.625 4.102 1 64.12 88 GLU B CA 1
ATOM 1615 C C . GLU B 1 88 ? 7.297 26.297 3.637 1 64.12 88 GLU B C 1
ATOM 1617 O O . GLU B 1 88 ? 8.125 27.203 3.482 1 64.12 88 GLU B O 1
ATOM 1622 N N . SER B 1 89 ? 7.527 25.031 3.479 1 60.97 89 SER B N 1
ATOM 1623 C CA . SER B 1 89 ? 8.867 24.625 3.076 1 60.97 89 SER B CA 1
ATOM 1624 C C . SER B 1 89 ? 9.141 24.969 1.617 1 60.97 89 SER B C 1
ATOM 1626 O O . SER B 1 89 ? 10.281 25.266 1.244 1 60.97 89 SER B O 1
ATOM 1628 N N . ASP B 1 90 ? 8.18 24.906 0.763 1 57.59 90 ASP B N 1
ATOM 1629 C CA . ASP B 1 90 ? 8.336 25.25 -0.645 1 57.59 90 ASP B CA 1
ATOM 1630 C C . ASP B 1 90 ? 8.539 26.75 -0.816 1 57.59 90 ASP B C 1
ATOM 1632 O O . ASP B 1 90 ? 9.25 27.188 -1.729 1 57.59 90 ASP B O 1
ATOM 1636 N N . ASP B 1 91 ? 8.008 27.609 0.024 1 53.97 91 ASP B N 1
ATOM 1637 C CA . ASP B 1 91 ? 8.195 29.047 -0.058 1 53.97 91 ASP B CA 1
ATOM 1638 C C . ASP B 1 91 ? 9.602 29.453 0.38 1 53.97 91 ASP B C 1
ATOM 1640 O O . ASP B 1 91 ? 10.117 30.484 -0.038 1 53.97 91 ASP B O 1
ATOM 1644 N N . GLU B 1 92 ? 10.188 28.703 1.207 1 53.25 92 GLU B N 1
ATOM 1645 C CA . GLU B 1 92 ? 11.523 29.078 1.654 1 53.25 92 GLU B CA 1
ATOM 1646 C C . GLU B 1 92 ? 12.57 28.766 0.589 1 53.25 92 GLU B C 1
ATOM 1648 O O . GLU B 1 92 ? 13.625 29.406 0.541 1 53.25 92 GLU B O 1
ATOM 1653 N N . ASP B 1 93 ? 12.328 27.844 -0.102 1 51.22 93 ASP B N 1
ATOM 1654 C CA . ASP B 1 93 ? 13.367 27.5 -1.072 1 51.22 93 ASP B CA 1
ATOM 1655 C C . ASP B 1 93 ? 13.422 28.531 -2.201 1 51.22 93 ASP B C 1
ATOM 1657 O O . ASP B 1 93 ? 14.422 28.641 -2.902 1 51.22 93 ASP B O 1
ATOM 1661 N N . ASP B 1 94 ? 12.43 29.297 -2.33 1 48.97 94 ASP B N 1
ATOM 1662 C CA . ASP B 1 94 ? 12.477 30.25 -3.443 1 48.97 94 ASP B CA 1
ATOM 1663 C C . ASP B 1 94 ? 13.148 31.547 -3.027 1 48.97 94 ASP B C 1
ATOM 1665 O O . ASP B 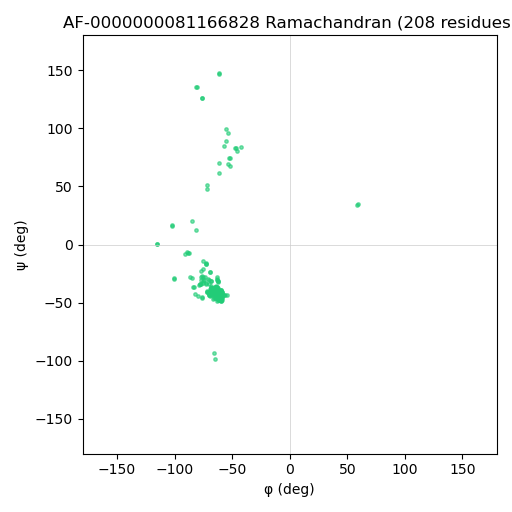1 94 ? 13.289 32.469 -3.838 1 48.97 94 ASP B O 1
ATOM 1669 N N . SER B 1 95 ? 13.453 31.703 -1.744 1 51.03 95 SER B N 1
ATOM 1670 C CA . SER B 1 95 ? 13.969 33 -1.352 1 51.03 95 SER B CA 1
ATOM 1671 C C . SER B 1 95 ? 15.484 33.094 -1.516 1 51.03 95 SER B C 1
ATOM 1673 O O . SER B 1 95 ? 16.109 34.031 -1.08 1 51.03 95 SER B O 1
ATOM 1675 N N . GLU B 1 96 ? 16.141 31.969 -1.84 1 49.31 96 GLU B N 1
ATOM 1676 C CA . GLU B 1 96 ? 17.594 32.188 -1.748 1 49.31 96 GLU B CA 1
ATOM 1677 C C . GLU B 1 96 ? 18.062 33.188 -2.797 1 49.31 96 GLU B C 1
ATOM 1679 O O . GLU B 1 96 ? 18.844 34.094 -2.492 1 49.31 96 GLU B O 1
ATOM 1684 N N . ASP B 1 97 ? 18.484 32.562 -3.928 1 47.78 97 ASP B N 1
ATOM 1685 C CA . ASP B 1 97 ? 19.734 32.938 -4.578 1 47.78 97 ASP B CA 1
ATOM 1686 C C . ASP B 1 97 ? 19.547 34.188 -5.469 1 47.78 97 ASP B C 1
ATOM 1688 O O . ASP B 1 97 ? 20.109 34.25 -6.562 1 47.78 97 ASP B O 1
ATOM 1692 N N . ASP B 1 98 ? 18.438 34.844 -5.309 1 46.53 98 ASP B N 1
ATOM 1693 C CA . ASP B 1 98 ? 18.578 36 -6.211 1 46.53 98 ASP B CA 1
ATOM 1694 C C . ASP B 1 98 ? 19.594 37 -5.68 1 46.53 98 ASP B C 1
ATOM 1696 O O . ASP B 1 98 ? 19.234 37.938 -4.98 1 46.53 98 ASP B O 1
ATOM 1700 N N . MET B 1 99 ? 20.844 36.531 -5.246 1 46.69 99 MET B N 1
ATOM 1701 C CA . MET B 1 99 ? 21.953 37.438 -4.988 1 46.69 99 MET B CA 1
ATOM 1702 C C . MET B 1 99 ? 22.219 38.344 -6.199 1 46.69 99 MET B C 1
ATOM 1704 O O . MET B 1 99 ? 22.438 37.844 -7.305 1 46.69 99 MET B O 1
ATOM 1708 N N . ASP B 1 100 ? 21.734 39.531 -6.301 1 47.53 100 ASP B N 1
ATOM 1709 C CA . ASP B 1 100 ? 22.094 40.625 -7.18 1 47.53 100 ASP B CA 1
ATOM 1710 C C . ASP B 1 100 ? 23.609 40.844 -7.215 1 47.53 100 ASP B C 1
ATOM 1712 O O . ASP B 1 100 ? 24.219 41.125 -6.184 1 47.53 100 ASP B O 1
ATOM 1716 N N . THR B 1 101 ? 24.344 40.062 -8.055 1 47.72 101 THR B N 1
ATOM 1717 C CA . THR B 1 101 ? 25.734 40.375 -8.398 1 47.72 101 THR B CA 1
ATOM 1718 C C . THR B 1 101 ? 25.828 41.812 -8.906 1 47.72 101 THR B C 1
ATOM 1720 O O . THR B 1 101 ? 25.281 42.156 -9.969 1 47.72 101 THR B O 1
ATOM 1723 N N . GLU B 1 102 ? 25.734 42.844 -8.039 1 45.72 102 GLU B N 1
ATOM 1724 C CA . GLU B 1 102 ? 26.062 44.219 -8.383 1 45.72 102 GLU B CA 1
ATOM 1725 C C . GLU B 1 102 ? 27.484 44.312 -8.93 1 45.72 102 GLU B C 1
ATOM 1727 O O . GLU B 1 102 ? 28.438 43.906 -8.273 1 45.72 102 GLU B O 1
ATOM 1732 N N . ASP B 1 103 ? 27.734 44.156 -10.281 1 52.28 103 ASP B N 1
ATOM 1733 C CA . ASP B 1 103 ? 28.922 44.562 -11.023 1 52.28 103 ASP B CA 1
ATOM 1734 C C . ASP B 1 103 ? 29.328 46 -10.664 1 52.28 103 ASP B C 1
ATOM 1736 O O . ASP B 1 103 ? 28.578 46.938 -10.906 1 52.28 103 ASP B O 1
ATOM 1740 N N . ASN B 1 104 ? 30.062 46.25 -9.562 1 48.75 104 ASN B N 1
ATOM 1741 C CA . ASN B 1 104 ? 30.812 47.469 -9.281 1 48.75 104 ASN B CA 1
ATOM 1742 C C . ASN B 1 104 ? 31.75 47.844 -10.43 1 48.75 104 ASN B C 1
ATOM 1744 O O . ASN B 1 104 ? 32.812 47.219 -10.586 1 48.75 104 ASN B O 1
ATOM 1748 N N . SER B 1 105 ? 31.203 48.219 -11.539 1 45.25 105 SER B N 1
ATOM 1749 C CA . SER B 1 105 ? 32.031 48.875 -12.547 1 45.25 105 SER B CA 1
ATOM 1750 C C . SER B 1 105 ? 32.625 50.188 -12.008 1 45.25 105 SER B C 1
ATOM 1752 O O . SER B 1 105 ? 31.891 51.156 -11.758 1 45.25 105 SER B O 1
ATOM 1754 N N . GLU B 1 106 ? 33.625 50.094 -11.023 1 34.72 106 GLU B N 1
ATOM 1755 C CA . GLU B 1 106 ? 34.562 51.219 -11.188 1 34.72 106 GLU B CA 1
ATOM 1756 C C . GLU B 1 106 ? 35.406 51.031 -12.445 1 34.72 106 GLU B C 1
ATOM 1758 O O . GLU B 1 106 ? 35.781 49.906 -12.797 1 34.72 106 GLU B O 1
#

Solvent-accessible surface area (backbone atoms only — not comparable to full-atom values): 12062 Å² total; per-residue (Å²): 122,72,65,57,56,51,48,52,52,49,49,52,48,51,51,50,49,51,49,49,51,50,50,51,50,50,53,52,54,50,50,51,49,53,51,51,52,52,58,48,58,72,35,68,67,52,47,49,52,52,50,54,34,51,45,32,34,74,73,64,68,37,57,64,72,56,28,49,53,54,50,50,61,72,43,44,64,60,52,51,52,53,52,53,55,51,59,54,54,62,58,56,68,74,66,60,81,80,67,78,81,75,81,76,81,121,122,72,66,59,55,51,48,52,52,48,50,51,48,51,50,50,49,50,49,48,49,50,48,52,50,49,52,52,53,49,51,51,49,53,50,51,53,53,58,47,58,70,34,67,66,53,46,50,53,51,50,52,33,49,44,34,34,72,74,64,69,35,55,65,72,57,26,50,52,54,51,52,62,72,42,43,64,61,53,52,53,54,52,52,54,52,59,53,54,60,58,55,67,71,65,59,79,82,68,80,80,77,78,78,79,124

Radius of gyration: 27.38 Å; Cα contacts (8 Å, |Δi|>4): 63; chains: 2; bounding box: 78×77×62 Å

Organism: Pinctada imbricata (NCBI:txid66713)

Secondary structure (DSSP, 8-state):
-HHHHHHHHHHHHHHHHHHHHHHHHHHHHHHHH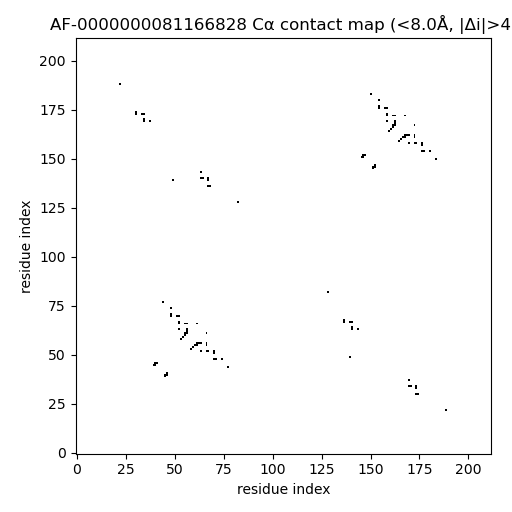HHHHHHHHT-HHHHHHHHHHHHHHHHH---HHHHHHHHHHHTHHHHHHHHHHHHHHHHHGGGS----------/-HHHHHHHHHHHHHHHHHHHHHHHHHHHHHHHHHHHHHHHHT-HHHHHHHHHHHHHHHHH---HHHHHHHHHHHTHHHHHHHHHHHHHHHHHHTTS----------

pLDDT: mean 80.78, std 17.67, range [33.59, 98.06]

Foldseek 3Di:
DVVVCVVVVVVVVVVVVVVVVVVVVVVVVVVVVVVVVVVLVVDPLSVVLVVQLCCCCVPVVDDSVVSNVVSCVVCVVVVVVVVVVVVVVVVVVVPPDPPPPPPPPD/DVVVVVVVVVVVVVVVVVVVVVVVVVVVVVVVVVVVVVVLVVDPLSVVLVVQLCCCCVPVVDDSVVSNVVSCVVCVVVVVVVVVVVVVVVVVVVPPDPPPPPPPPD